Protein AF-A0A2T6DEV5-F1 (afdb_monomer)

Secondary structure (DSSP, 8-state):
----------PPPP-------PPPPPP-PPTT-TT--S-----HHHHHHHHHHHHHHHHHHHHHHHHHHHHHHHHHHHHHHHHHHHHHHHTTT-GGGGGGHHHHHHHHHHHHHHHHHHHHHHHHHHHHHHHHHHHHTTS----HHHHHHHHT--TTS-EETTEETT-TTSHHHHHHHHHHHHHHHHHHHHHHHHHHHS-HHHHHHHHHHHHHHHHHHHHHHHHHHHT-HHHHHHHHHHHHTTS--TTS-------PPPP-

Nearest PDB structures (foldseek):
  1i4l-assembly2_A-2  TM=2.845E-01  e=2.157E+00  Homo sapiens
  1i4t-assembly2_A-2  TM=2.885E-01  e=2.365E+00  Homo sapiens
  7sqc-assembly1_1H  TM=2.958E-01  e=3.582E+00  Chlamydomonas reinhardtii
  1i49-assembly1_B  TM=2.458E-01  e=2.594E+00  Homo sapiens
  3ja6-assembly1_H  TM=2.198E-01  e=2.716E+00  Escherichia coli

pLDDT: mean 80.41, std 20.35, range [33.09, 98.44]

Structure (mmCIF, N/CA/C/O backbone):
data_AF-A0A2T6DEV5-F1
#
_entry.id   AF-A0A2T6DEV5-F1
#
loop_
_atom_site.group_PDB
_atom_site.id
_atom_site.type_symbol
_atom_site.label_atom_id
_atom_site.label_alt_id
_atom_site.label_comp_id
_atom_site.label_asym_id
_atom_site.label_entity_id
_atom_site.label_seq_id
_atom_site.pdbx_PDB_ins_code
_atom_site.Cartn_x
_atom_site.Cartn_y
_atom_site.Cartn_z
_atom_site.occupancy
_atom_site.B_iso_or_equiv
_atom_site.auth_seq_id
_atom_site.auth_comp_id
_atom_site.auth_asym_id
_atom_site.auth_atom_id
_atom_site.pdbx_PDB_model_num
ATOM 1 N N . MET A 1 1 ? -23.219 -38.893 -2.198 1.00 40.03 1 MET A N 1
ATOM 2 C CA . MET A 1 1 ? -22.351 -39.657 -1.280 1.00 40.03 1 MET A CA 1
ATOM 3 C C . MET A 1 1 ? -22.139 -38.777 -0.076 1.00 40.03 1 MET A C 1
ATOM 5 O O . MET A 1 1 ? -21.295 -37.891 -0.088 1.00 40.03 1 MET A O 1
ATOM 9 N N . ASP A 1 2 ? -23.041 -38.966 0.873 1.00 38.81 2 ASP A N 1
ATOM 10 C CA . ASP A 1 2 ? -23.175 -38.209 2.104 1.00 38.81 2 ASP A CA 1
ATOM 11 C C . ASP A 1 2 ? -22.164 -38.700 3.135 1.00 38.81 2 ASP A C 1
ATOM 13 O O . ASP A 1 2 ? -22.018 -39.907 3.331 1.00 38.81 2 ASP A O 1
ATOM 17 N N . ASN A 1 3 ? -21.492 -37.770 3.814 1.00 36.47 3 ASN A N 1
ATOM 18 C CA . ASN A 1 3 ? -20.912 -38.043 5.123 1.00 36.47 3 ASN A CA 1
ATOM 19 C C . ASN A 1 3 ? -20.793 -36.738 5.937 1.00 36.47 3 ASN A C 1
ATOM 21 O O . ASN A 1 3 ? -19.855 -35.967 5.719 1.00 36.47 3 ASN A O 1
ATOM 25 N N . PRO A 1 4 ? -21.744 -36.437 6.839 1.00 44.50 4 PRO A N 1
ATOM 26 C CA . PRO A 1 4 ? -21.620 -35.335 7.777 1.00 44.50 4 PRO A CA 1
ATOM 27 C C . PRO A 1 4 ? -20.924 -35.829 9.051 1.00 44.50 4 PRO A C 1
ATOM 29 O O . PRO A 1 4 ? -21.512 -36.536 9.868 1.00 44.50 4 PRO A O 1
ATOM 32 N N . THR A 1 5 ? -19.666 -35.438 9.250 1.00 42.22 5 THR A N 1
ATOM 33 C CA . THR A 1 5 ? -18.971 -35.692 10.517 1.00 42.22 5 THR A CA 1
ATOM 34 C C . THR A 1 5 ? -19.399 -34.653 11.550 1.00 42.22 5 THR A C 1
ATOM 36 O O . THR A 1 5 ? -18.947 -33.510 11.548 1.00 42.22 5 THR A O 1
ATOM 39 N N . ILE A 1 6 ? -20.289 -35.087 12.438 1.00 39.06 6 ILE A N 1
ATOM 40 C CA . ILE A 1 6 ? -20.626 -34.463 13.717 1.00 39.06 6 ILE A CA 1
ATOM 41 C C . ILE A 1 6 ? -19.466 -34.725 14.691 1.00 39.06 6 ILE A C 1
ATOM 43 O O . ILE A 1 6 ? -19.124 -35.882 14.927 1.00 39.06 6 ILE A O 1
ATOM 47 N N . ILE A 1 7 ? -18.892 -33.678 15.296 1.00 39.44 7 ILE A N 1
ATOM 48 C CA . ILE A 1 7 ? -18.096 -33.803 16.529 1.00 39.44 7 ILE A CA 1
ATOM 49 C C . ILE A 1 7 ? -18.648 -32.848 17.586 1.00 39.44 7 ILE A C 1
ATOM 51 O O . ILE A 1 7 ? -19.004 -31.702 17.320 1.00 39.44 7 ILE A O 1
ATOM 55 N N . ALA A 1 8 ? -18.755 -33.417 18.778 1.00 34.16 8 ALA A N 1
ATOM 56 C CA . ALA A 1 8 ? -19.491 -32.986 19.941 1.00 34.16 8 ALA A CA 1
ATOM 57 C C . ALA A 1 8 ? -18.849 -31.829 20.728 1.00 34.16 8 ALA A C 1
ATOM 59 O O . ALA A 1 8 ? -17.634 -31.731 20.857 1.00 34.16 8 ALA A O 1
ATOM 60 N N . SER A 1 9 ? -19.742 -31.039 21.334 1.00 33.94 9 SER A N 1
ATOM 61 C CA . SER A 1 9 ? -19.779 -30.686 22.761 1.00 33.94 9 SER A CA 1
ATOM 62 C C . SER A 1 9 ? -18.463 -30.288 23.442 1.00 33.94 9 SER A C 1
ATOM 64 O O . SER A 1 9 ? -17.774 -31.126 24.021 1.00 33.94 9 SER A O 1
ATOM 66 N N . ALA A 1 10 ? -18.221 -28.978 23.530 1.00 33.72 10 ALA A N 1
ATOM 67 C CA . ALA A 1 10 ? -17.416 -28.394 24.599 1.00 33.72 10 ALA A CA 1
ATOM 68 C C . ALA A 1 10 ? -18.355 -27.811 25.667 1.00 33.72 10 ALA A C 1
ATOM 70 O O . ALA A 1 10 ? -19.142 -26.900 25.415 1.00 33.72 10 ALA A O 1
ATOM 71 N N . SER A 1 11 ? -18.274 -28.401 26.853 1.00 33.72 11 SER A N 1
ATOM 72 C CA . SER A 1 11 ? -18.924 -28.009 28.098 1.00 33.72 11 SER A CA 1
ATOM 73 C C . SER A 1 11 ? -18.628 -26.556 28.477 1.00 33.72 11 SER A C 1
ATOM 75 O O . SER A 1 11 ? -17.468 -26.151 28.556 1.00 33.72 11 SER A O 1
ATOM 77 N N . ALA A 1 12 ? -19.688 -25.800 28.762 1.00 33.44 12 ALA A N 1
ATOM 78 C CA . ALA A 1 12 ? -19.626 -24.473 29.359 1.00 33.44 12 ALA A CA 1
ATOM 79 C C . ALA A 1 12 ? -19.044 -24.539 30.788 1.00 33.44 12 ALA A C 1
ATOM 81 O O . ALA A 1 12 ? -19.464 -25.402 31.565 1.00 33.44 12 ALA A O 1
ATOM 82 N N . PRO A 1 13 ? -18.121 -23.642 31.178 1.00 35.34 13 PRO A N 1
ATOM 83 C CA . PRO A 1 13 ? -17.760 -23.480 32.575 1.00 35.34 13 PRO A CA 1
ATOM 84 C C . PRO A 1 13 ? -18.849 -22.697 33.316 1.00 35.34 13 PRO A C 1
ATOM 86 O O . PRO A 1 13 ? -19.412 -21.727 32.810 1.00 35.34 13 PRO A O 1
ATOM 89 N N . ALA A 1 14 ? -19.146 -23.175 34.522 1.00 33.09 14 ALA A N 1
ATOM 90 C CA . ALA A 1 14 ? -20.176 -22.679 35.417 1.00 33.09 14 ALA A CA 1
ATOM 91 C C . ALA A 1 14 ? -20.042 -21.175 35.707 1.00 33.09 14 ALA A C 1
ATOM 93 O O . ALA A 1 14 ? -18.977 -20.677 36.074 1.00 33.09 14 ALA A O 1
ATOM 94 N N . ALA A 1 15 ? -21.168 -20.475 35.582 1.00 34.19 15 ALA A N 1
ATOM 95 C CA . ALA A 1 15 ? -21.350 -19.105 36.020 1.00 34.19 15 ALA A CA 1
ATOM 96 C C . ALA A 1 15 ? -21.266 -19.031 37.554 1.00 34.19 15 ALA A C 1
ATOM 98 O O . ALA A 1 15 ? -22.166 -19.490 38.257 1.00 34.19 15 ALA A O 1
ATOM 99 N N . ASN A 1 16 ? -20.198 -18.424 38.074 1.00 39.03 16 ASN A N 1
ATOM 100 C CA . ASN A 1 16 ? -20.156 -17.970 39.459 1.00 39.03 16 ASN A CA 1
ATOM 101 C C . ASN A 1 16 ? -20.890 -16.631 39.556 1.00 39.03 16 ASN A C 1
ATOM 103 O O . ASN A 1 16 ? -20.358 -15.578 39.209 1.00 39.03 16 ASN A O 1
ATOM 107 N N . ALA A 1 17 ? -22.128 -16.690 40.039 1.00 39.94 17 ALA A N 1
ATOM 108 C CA . ALA A 1 17 ? -22.876 -15.530 40.484 1.00 39.94 17 ALA A CA 1
ATOM 109 C C . ALA A 1 17 ? -22.282 -15.018 41.807 1.00 39.94 17 ALA A C 1
ATOM 111 O O . ALA A 1 17 ? -22.511 -15.606 42.862 1.00 39.94 17 ALA A O 1
ATOM 112 N N . HIS A 1 18 ? -21.549 -13.904 41.759 1.00 38.00 18 HIS A N 1
ATOM 113 C CA . HIS A 1 18 ? -21.292 -13.076 42.936 1.00 38.00 18 HIS A CA 1
ATOM 114 C C . HIS A 1 18 ? -22.076 -11.768 42.809 1.00 38.00 18 HIS A C 1
ATOM 116 O O . HIS A 1 18 ? -21.737 -10.872 42.040 1.00 38.00 18 HIS A O 1
ATOM 122 N N . ILE A 1 19 ? -23.161 -11.695 43.576 1.00 41.31 19 ILE A N 1
ATOM 123 C CA . ILE A 1 19 ? -23.927 -10.484 43.857 1.00 41.31 19 ILE A CA 1
ATOM 124 C C . ILE A 1 19 ? -23.164 -9.658 44.902 1.00 41.31 19 ILE A C 1
ATOM 126 O O . ILE A 1 19 ? -22.725 -10.204 45.912 1.00 41.31 19 ILE A O 1
ATOM 130 N N . GLY A 1 20 ? -23.130 -8.337 44.708 1.00 40.22 20 GLY A N 1
ATOM 131 C CA . GLY A 1 20 ? -23.342 -7.409 45.822 1.00 40.22 20 GLY A CA 1
ATOM 132 C C . GLY A 1 20 ? -22.135 -6.621 46.319 1.00 40.22 20 GLY A C 1
ATOM 133 O O . GLY A 1 20 ? -21.655 -6.847 47.422 1.00 40.22 20 GLY A O 1
ATOM 134 N N . GLY A 1 21 ? -21.737 -5.603 45.562 1.00 36.81 21 GLY A N 1
ATOM 135 C CA . GLY A 1 21 ? -20.955 -4.486 46.084 1.00 36.81 21 GLY A CA 1
ATOM 136 C C . GLY A 1 21 ? -20.817 -3.402 45.027 1.00 36.81 21 GLY A C 1
ATOM 137 O O . GLY A 1 21 ? -20.005 -3.538 44.118 1.00 36.81 21 GLY A O 1
ATOM 138 N N . ALA A 1 22 ? -21.631 -2.346 45.104 1.00 40.94 22 ALA A N 1
ATOM 139 C CA . ALA A 1 22 ? -21.435 -1.176 44.254 1.00 40.94 22 ALA A CA 1
ATOM 140 C C . ALA A 1 22 ? -20.045 -0.583 44.558 1.00 40.94 22 ALA A C 1
ATOM 142 O O . ALA A 1 22 ? -19.757 -0.321 45.730 1.00 40.94 22 ALA A O 1
ATOM 143 N N . PRO A 1 23 ? -19.168 -0.395 43.556 1.00 50.16 23 PRO A N 1
ATOM 144 C CA . PRO A 1 23 ? -17.858 0.189 43.794 1.00 50.16 23 PRO A CA 1
ATOM 145 C C . PRO A 1 23 ? -18.020 1.622 44.329 1.00 50.16 23 PRO A C 1
ATOM 147 O O . PRO A 1 23 ? -18.914 2.345 43.873 1.00 50.16 23 PRO A O 1
ATOM 150 N N . PRO A 1 24 ? -17.187 2.049 45.294 1.00 46.50 24 PRO A N 1
ATOM 151 C CA . PRO A 1 24 ? -17.266 3.395 45.846 1.00 46.50 24 PRO A CA 1
ATOM 152 C C . PRO A 1 24 ? -17.021 4.451 44.751 1.00 46.50 24 PRO A C 1
ATOM 154 O O . PRO A 1 24 ? -16.219 4.222 43.838 1.00 46.50 24 PRO A O 1
ATOM 157 N N . PRO A 1 25 ? -17.697 5.614 44.821 1.00 44.72 25 PRO A N 1
ATOM 158 C CA . PRO A 1 25 ? -17.530 6.682 43.844 1.00 44.72 25 PRO A CA 1
ATOM 159 C C . PRO A 1 25 ? -16.077 7.167 43.835 1.00 44.72 25 PRO A C 1
ATOM 161 O O . PRO A 1 25 ? -15.486 7.436 44.878 1.00 44.72 25 PRO A O 1
ATOM 164 N N . SER A 1 26 ? -15.498 7.264 42.641 1.00 47.75 26 SER A N 1
ATOM 165 C CA . SER A 1 26 ? -14.136 7.763 42.439 1.00 47.75 26 SER A CA 1
ATOM 166 C C . SER A 1 26 ? -14.166 9.269 42.193 1.00 47.75 26 SER A C 1
ATOM 168 O O . SER A 1 26 ? -14.889 9.738 41.315 1.00 47.75 26 SER A O 1
ATOM 170 N N . THR A 1 27 ? -13.373 10.026 42.949 1.00 44.22 27 THR A N 1
ATOM 171 C CA . THR A 1 27 ? -13.271 11.485 42.812 1.00 44.22 27 THR A CA 1
ATOM 172 C C . THR A 1 27 ? -12.200 11.827 41.776 1.00 44.22 27 THR A C 1
ATOM 174 O O . THR A 1 27 ? -11.025 11.542 41.990 1.00 44.22 27 THR A O 1
ATOM 177 N N . VAL A 1 28 ? -12.584 12.453 40.661 1.00 48.94 28 VAL A N 1
ATOM 178 C CA . VAL A 1 28 ? -11.648 12.950 39.635 1.00 48.94 28 VAL A CA 1
ATOM 179 C C . VAL A 1 28 ? -11.689 14.475 39.633 1.00 48.94 28 VAL A C 1
ATOM 181 O O . VAL A 1 28 ? -12.750 15.070 39.451 1.00 48.94 28 VAL A O 1
ATOM 184 N N . ALA A 1 29 ? -10.538 15.117 39.840 1.00 46.75 29 ALA A N 1
ATOM 185 C CA . ALA A 1 29 ? -10.411 16.568 39.742 1.00 46.75 29 ALA A CA 1
ATOM 186 C C . ALA A 1 29 ? -10.334 16.985 38.263 1.00 46.75 29 ALA A C 1
ATOM 188 O O . ALA A 1 29 ? -9.406 16.596 37.555 1.00 46.75 29 ALA A O 1
ATOM 189 N N . LEU A 1 30 ? -11.309 17.766 37.792 1.00 47.06 30 LEU A N 1
ATOM 190 C CA . LEU A 1 30 ? -11.334 18.320 36.436 1.00 47.06 30 LEU A CA 1
ATOM 191 C C . LEU A 1 30 ? -10.802 19.768 36.447 1.00 47.06 30 LEU A C 1
ATOM 193 O O . LEU A 1 30 ? -11.363 20.600 37.165 1.00 47.06 30 LEU A O 1
ATOM 197 N N . PRO A 1 31 ? -9.752 20.106 35.671 1.00 45.03 31 PRO A N 1
ATOM 198 C CA . PRO A 1 31 ? -9.260 21.480 35.563 1.00 45.03 31 PRO A CA 1
ATOM 199 C C . PRO A 1 31 ? -10.277 22.356 34.811 1.00 45.03 31 PRO A C 1
ATOM 201 O O . PRO A 1 31 ? -10.738 21.967 33.740 1.00 45.03 31 PRO A O 1
ATOM 204 N N . GLY A 1 32 ? -10.614 23.535 35.350 1.00 51.38 32 GLY A N 1
ATOM 205 C CA . GLY A 1 32 ? -11.509 24.516 34.705 1.00 51.38 32 GLY A CA 1
ATOM 206 C C . GLY A 1 32 ? -12.862 24.756 35.391 1.00 51.38 32 GLY A C 1
ATOM 207 O O . GLY A 1 32 ? -13.645 25.571 34.914 1.00 51.38 32 GLY A O 1
ATOM 208 N N . LEU A 1 33 ? -13.141 24.095 36.520 1.00 53.66 33 LEU A N 1
ATOM 209 C CA . LEU A 1 33 ? -14.320 24.351 37.362 1.00 53.66 33 LEU A CA 1
ATOM 210 C C . LEU A 1 33 ? -13.939 25.117 38.639 1.00 53.66 33 LEU A C 1
ATOM 212 O O . LEU A 1 33 ? -14.203 24.668 39.757 1.00 53.66 33 LEU A O 1
ATOM 216 N N . GLU A 1 34 ? -13.306 26.281 38.482 1.00 51.38 34 GLU A N 1
ATOM 217 C CA . GLU A 1 34 ? -12.980 27.205 39.579 1.00 51.38 34 GLU A CA 1
ATOM 218 C C . GLU A 1 34 ? -14.267 27.842 40.140 1.00 51.38 34 GLU A C 1
ATOM 220 O O . GLU A 1 34 ? -14.611 28.983 39.863 1.00 51.38 34 GLU A O 1
ATOM 225 N N . GLY A 1 35 ? -15.042 27.065 40.895 1.00 57.47 35 GLY A N 1
ATOM 226 C CA . GLY A 1 35 ? -16.307 27.516 41.484 1.00 57.47 35 GLY A CA 1
ATOM 227 C C . GLY A 1 35 ? -17.185 26.388 42.019 1.00 57.47 35 GLY A C 1
ATOM 228 O O . GLY A 1 35 ? -17.967 26.604 42.941 1.00 57.47 35 GLY A O 1
ATOM 229 N N . VAL A 1 36 ? -17.008 25.159 41.525 1.00 54.72 36 VAL A N 1
ATOM 230 C CA . VAL A 1 36 ? -17.740 23.980 42.011 1.00 54.72 36 VAL A CA 1
ATOM 231 C C . VAL A 1 36 ? -16.926 23.323 43.128 1.00 54.72 36 VAL A C 1
ATOM 233 O O . VAL A 1 36 ? -16.216 22.342 42.924 1.00 54.72 36 VAL A O 1
ATOM 236 N N . ARG A 1 37 ? -16.965 23.909 44.330 1.00 47.00 37 ARG A N 1
ATOM 237 C CA . ARG A 1 37 ? -16.321 23.333 45.524 1.00 47.00 37 ARG A CA 1
ATOM 238 C C . ARG A 1 37 ? -17.227 22.271 46.152 1.00 47.00 37 ARG A C 1
ATOM 240 O O . ARG A 1 37 ? -17.956 22.546 47.098 1.00 47.00 37 ARG A O 1
ATOM 247 N N . GLY A 1 38 ? -17.163 21.057 45.616 1.00 56.66 38 GLY A N 1
ATOM 248 C CA . GLY A 1 38 ? -17.742 19.849 46.204 1.00 56.66 38 GLY A CA 1
ATOM 249 C C . GLY A 1 38 ? -17.267 18.602 45.448 1.00 56.66 38 GLY A C 1
ATOM 250 O O . GLY A 1 38 ? -16.988 18.705 44.252 1.00 56.66 38 GLY A O 1
ATOM 251 N N . PRO A 1 39 ? -17.126 17.434 46.102 1.00 57.16 39 PRO A N 1
ATOM 252 C CA . PRO A 1 39 ? -16.784 16.196 45.409 1.00 57.16 39 PRO A CA 1
ATOM 253 C C . PRO A 1 39 ? -17.876 15.870 44.382 1.00 57.16 39 PRO A C 1
ATOM 255 O O . PRO A 1 39 ? -19.030 15.649 44.743 1.00 57.16 39 PRO A O 1
ATOM 258 N N . VAL A 1 40 ? -17.522 15.857 43.096 1.00 62.72 40 VAL A N 1
ATOM 259 C CA . VAL A 1 40 ? -18.428 15.410 42.033 1.00 62.72 40 VAL A CA 1
ATOM 260 C C . VAL A 1 40 ? -18.548 13.894 42.144 1.00 62.72 40 VAL A C 1
ATOM 262 O O . VAL A 1 40 ? -17.627 13.158 41.788 1.00 62.72 40 VAL A O 1
ATOM 265 N N . THR A 1 41 ? -19.672 13.414 42.667 1.00 68.88 41 THR A N 1
ATOM 266 C CA . THR A 1 41 ? -19.985 11.987 42.702 1.00 68.88 41 THR A CA 1
ATOM 267 C C . THR A 1 41 ? -20.454 11.550 41.318 1.00 68.88 41 THR A C 1
ATOM 269 O O . THR A 1 41 ? -21.593 11.768 40.912 1.00 68.88 41 THR A O 1
ATOM 272 N N . VAL A 1 42 ? -19.556 10.940 40.547 1.00 76.81 42 VAL A N 1
ATOM 273 C CA . VAL A 1 42 ? -19.924 10.315 39.272 1.00 76.81 42 VAL A CA 1
ATOM 274 C C . VAL A 1 42 ? -20.593 8.978 39.582 1.00 76.81 42 VAL A C 1
ATOM 276 O O . VAL A 1 42 ? -19.983 8.108 40.206 1.00 76.81 42 VAL A O 1
ATOM 279 N N . SER A 1 43 ? -21.853 8.805 39.173 1.00 88.12 43 SER A N 1
ATOM 280 C CA . SER A 1 43 ? -22.536 7.516 39.319 1.00 88.12 43 SER A CA 1
ATOM 281 C C . SER A 1 43 ? -21.849 6.444 38.464 1.00 88.12 43 SER A C 1
ATOM 283 O O . SER A 1 43 ? -21.285 6.738 37.407 1.00 88.12 43 SER A O 1
ATOM 285 N N . ALA A 1 44 ? -21.913 5.181 38.892 1.00 85.06 44 ALA A N 1
ATOM 286 C CA . ALA A 1 44 ? -21.349 4.063 38.129 1.00 85.06 44 ALA A CA 1
ATOM 287 C C . ALA A 1 44 ? -21.929 3.984 36.703 1.00 85.06 44 ALA A C 1
ATOM 289 O O . ALA A 1 44 ? -21.206 3.708 35.749 1.00 85.06 44 ALA A O 1
ATOM 290 N N . GLU A 1 45 ? -23.215 4.308 36.551 1.00 88.75 45 GLU A N 1
ATOM 291 C CA . GLU A 1 45 ? -23.885 4.386 35.254 1.00 88.75 45 GLU A CA 1
ATOM 292 C C . GLU A 1 45 ? -23.308 5.499 34.368 1.00 88.75 45 GLU A C 1
ATOM 294 O O . GLU A 1 45 ? -23.046 5.275 33.187 1.00 88.75 45 GLU A O 1
ATOM 299 N N . MET A 1 46 ? -23.053 6.686 34.928 1.00 89.19 46 MET A N 1
ATOM 300 C CA . MET A 1 46 ? -22.438 7.788 34.184 1.00 89.19 46 MET A CA 1
ATOM 301 C C . MET A 1 46 ? -21.025 7.420 33.721 1.00 89.19 46 MET A C 1
ATOM 303 O O . MET A 1 46 ? -20.669 7.660 32.569 1.00 89.19 46 MET A O 1
ATOM 307 N N . LEU A 1 47 ? -20.228 6.789 34.587 1.00 87.56 47 LEU A N 1
ATOM 308 C CA . LEU A 1 47 ? -18.889 6.324 34.226 1.00 87.56 47 LEU A CA 1
ATOM 309 C C . LEU A 1 47 ? -18.937 5.283 33.095 1.00 87.56 47 LEU A C 1
ATOM 311 O O . LEU A 1 47 ? -18.119 5.338 32.176 1.00 87.56 47 LEU A O 1
ATOM 315 N N . LEU A 1 48 ? -19.890 4.349 33.153 1.00 89.25 48 LEU A N 1
ATOM 316 C CA . LEU A 1 48 ? -20.094 3.341 32.113 1.00 89.25 48 LEU A CA 1
ATOM 317 C C . LEU A 1 48 ? -20.435 3.993 30.766 1.00 89.25 48 LEU A C 1
ATOM 319 O O . LEU A 1 48 ? -19.795 3.677 29.763 1.00 89.25 48 LEU A O 1
ATOM 323 N N . ARG A 1 49 ? -21.380 4.944 30.761 1.00 92.00 49 ARG A N 1
ATOM 324 C CA . ARG A 1 49 ? -21.762 5.711 29.563 1.00 92.00 49 ARG A CA 1
ATOM 325 C C . ARG A 1 49 ? -20.573 6.473 28.978 1.00 92.00 49 ARG A C 1
ATOM 327 O O . ARG A 1 49 ? -20.295 6.339 27.794 1.00 92.00 49 ARG A O 1
ATOM 334 N N . LEU A 1 50 ? -19.807 7.180 29.810 1.00 91.94 50 LEU A N 1
ATOM 335 C CA . LEU A 1 50 ? -18.615 7.910 29.362 1.00 91.94 50 LEU A CA 1
ATOM 336 C C . LEU A 1 50 ? -17.562 6.982 28.742 1.00 91.94 50 LEU A C 1
ATOM 338 O O . LEU A 1 50 ? -16.972 7.316 27.715 1.00 91.94 50 LEU A O 1
ATOM 342 N N . ARG A 1 51 ? -17.324 5.809 29.341 1.00 90.44 51 ARG A N 1
ATOM 343 C CA . ARG A 1 51 ? -16.396 4.809 28.787 1.00 90.44 51 ARG A CA 1
ATOM 344 C C . ARG A 1 51 ? -16.867 4.296 27.432 1.00 90.44 51 ARG A C 1
ATOM 346 O O . ARG A 1 51 ? -16.057 4.216 26.510 1.00 90.44 51 ARG A O 1
ATOM 353 N N . TYR A 1 52 ? -18.152 3.973 27.318 1.00 93.25 52 TYR A N 1
ATOM 354 C CA . TYR A 1 52 ? -18.754 3.551 26.059 1.00 93.25 52 TYR A CA 1
ATOM 355 C C . TYR A 1 52 ? -18.605 4.634 24.981 1.00 93.25 52 TYR A C 1
ATOM 357 O O . TYR A 1 52 ? -18.074 4.350 23.910 1.00 93.25 52 TYR A O 1
ATOM 365 N N . ASP A 1 53 ? -18.968 5.881 25.290 1.00 94.38 53 ASP A N 1
ATOM 366 C CA . ASP A 1 53 ? -18.902 7.002 24.347 1.00 94.38 53 ASP A CA 1
ATOM 367 C C . ASP A 1 53 ? -17.473 7.264 23.853 1.00 94.38 53 ASP A C 1
ATOM 369 O O . ASP A 1 53 ? -17.250 7.509 22.665 1.00 94.38 53 ASP A O 1
ATOM 373 N N . VAL A 1 54 ? -16.481 7.193 24.748 1.00 93.50 54 VAL A N 1
ATOM 374 C CA . VAL A 1 54 ? -15.067 7.353 24.376 1.00 93.50 54 VAL A CA 1
ATOM 375 C C . VAL A 1 54 ? -14.615 6.226 23.449 1.00 93.50 54 VAL A C 1
ATOM 377 O O . VAL A 1 54 ? -13.996 6.507 22.420 1.00 93.50 54 VAL A O 1
ATOM 380 N N . LEU A 1 55 ? -14.934 4.970 23.775 1.00 92.94 55 LEU A N 1
ATOM 381 C CA . LEU A 1 55 ? -14.567 3.823 22.940 1.00 92.94 55 LEU A CA 1
ATOM 382 C C . LEU A 1 55 ? -15.248 3.874 21.571 1.00 92.94 55 LEU A C 1
ATOM 384 O O . LEU A 1 55 ? -14.596 3.611 20.563 1.00 92.94 55 LEU A O 1
ATOM 388 N N . MET A 1 56 ? -16.523 4.261 21.518 1.00 95.56 56 MET A N 1
ATOM 389 C CA . MET A 1 56 ? -17.262 4.416 20.265 1.00 95.56 56 MET A CA 1
ATOM 390 C C . MET A 1 56 ? -16.647 5.492 19.373 1.00 95.56 56 MET A C 1
ATOM 392 O O . MET A 1 56 ? -16.375 5.226 18.206 1.00 95.56 56 MET A O 1
ATOM 396 N N . ARG A 1 57 ? -16.321 6.669 19.920 1.00 95.75 57 ARG A N 1
ATOM 397 C CA . ARG A 1 57 ? -15.643 7.728 19.148 1.00 95.75 57 ARG A CA 1
ATOM 398 C C . ARG A 1 57 ? -14.268 7.293 18.647 1.00 95.75 57 ARG A C 1
ATOM 400 O O . ARG A 1 57 ? -13.876 7.635 17.533 1.00 95.75 57 ARG A O 1
ATOM 407 N N . GLN A 1 58 ? -13.520 6.544 19.458 1.00 93.94 58 GLN A N 1
ATOM 408 C CA . GLN A 1 58 ? -12.236 5.981 19.034 1.00 93.94 58 GLN A CA 1
ATOM 409 C C . GLN A 1 58 ? -12.417 4.954 17.913 1.00 93.94 58 GLN A C 1
ATOM 411 O O . GLN A 1 58 ? -11.665 4.986 16.938 1.00 93.94 58 GLN A O 1
ATOM 416 N N . LEU A 1 59 ? -13.423 4.082 18.018 1.00 95.00 59 LEU A N 1
ATOM 417 C CA . LEU A 1 59 ? -13.764 3.110 16.985 1.00 95.00 59 LEU A CA 1
ATOM 418 C C . LEU A 1 59 ? -14.146 3.804 15.672 1.00 95.00 59 LEU A C 1
ATOM 420 O O . LEU A 1 59 ? -13.569 3.486 14.635 1.00 95.00 59 LEU A O 1
ATOM 424 N N . GLU A 1 60 ? -15.047 4.785 15.715 1.00 96.06 60 GLU A N 1
ATOM 425 C CA . GLU A 1 60 ? -15.433 5.601 14.555 1.00 96.06 60 GLU A CA 1
ATOM 426 C C . GLU A 1 60 ? -14.216 6.278 13.917 1.00 96.06 60 GLU A C 1
ATOM 428 O O . GLU A 1 60 ? -14.028 6.219 12.700 1.00 96.06 60 GLU A O 1
ATOM 433 N N . GLY A 1 61 ? -13.334 6.852 14.740 1.00 96.12 61 GLY A N 1
ATOM 434 C CA . GLY A 1 61 ? -12.083 7.446 14.280 1.00 96.12 61 GLY A CA 1
ATOM 435 C C . GLY A 1 61 ? -11.190 6.441 13.547 1.00 96.12 61 GLY A C 1
ATOM 436 O O . GLY A 1 61 ? -10.678 6.745 12.469 1.00 96.12 61 GLY A O 1
ATOM 437 N N . MET A 1 62 ? -11.026 5.230 14.086 1.00 94.88 62 MET A N 1
ATOM 438 C CA . MET A 1 62 ? -10.228 4.180 13.440 1.00 94.88 62 MET A CA 1
ATOM 439 C C . MET A 1 62 ? -10.875 3.672 12.150 1.00 94.88 62 MET A C 1
ATOM 441 O O . MET A 1 62 ? -10.178 3.503 11.148 1.00 94.88 62 MET A O 1
ATOM 445 N N . ARG A 1 63 ? -12.202 3.520 12.118 1.00 94.62 63 ARG A N 1
ATOM 446 C CA . ARG A 1 63 ? -12.947 3.155 10.903 1.00 94.62 63 ARG A CA 1
ATOM 447 C C . ARG A 1 63 ? -12.802 4.216 9.808 1.00 94.62 63 ARG A C 1
ATOM 449 O O . ARG A 1 63 ? -12.525 3.869 8.662 1.00 94.62 63 ARG A O 1
ATOM 456 N N . ALA A 1 64 ? -12.848 5.500 10.160 1.00 95.25 64 ALA A N 1
ATOM 457 C CA . ALA A 1 64 ? -12.604 6.591 9.216 1.00 95.25 64 ALA A CA 1
ATOM 458 C C . ALA A 1 64 ? -11.158 6.601 8.677 1.00 95.25 64 ALA A C 1
ATOM 460 O O . ALA A 1 64 ? -10.927 6.892 7.501 1.00 95.25 64 ALA A O 1
ATOM 461 N N . VAL A 1 65 ? -10.161 6.269 9.510 1.00 94.50 65 VAL A N 1
ATOM 462 C CA . VAL A 1 65 ? -8.764 6.114 9.059 1.00 94.50 65 VAL A CA 1
ATOM 463 C C . VAL A 1 65 ? -8.629 4.939 8.088 1.00 94.50 65 VAL A C 1
ATOM 465 O O . VAL A 1 65 ? -7.928 5.070 7.078 1.00 94.50 65 VAL A O 1
ATOM 468 N N . GLN A 1 66 ? -9.311 3.823 8.353 1.00 93.81 66 GLN A N 1
ATOM 469 C CA . GLN A 1 66 ? -9.331 2.658 7.469 1.00 93.81 66 GLN A CA 1
ATOM 470 C C . GLN A 1 66 ? -9.935 3.006 6.104 1.00 93.81 66 GLN A C 1
ATOM 472 O O . GLN A 1 66 ? -9.300 2.752 5.080 1.00 93.81 66 GLN A O 1
ATOM 477 N N . GLU A 1 67 ? -11.111 3.636 6.083 1.00 93.38 67 GLU A N 1
ATOM 478 C CA . GLU A 1 67 ? -11.788 4.057 4.851 1.0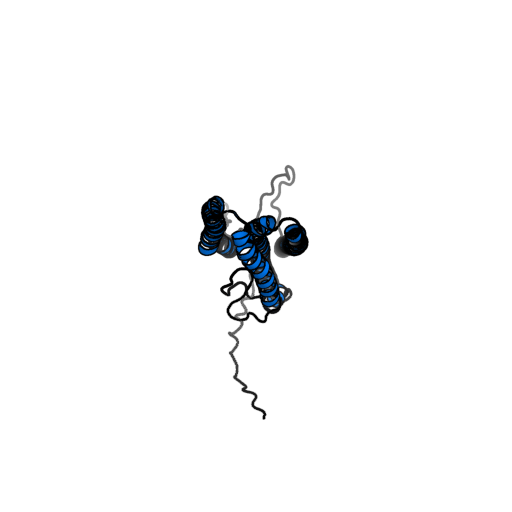0 93.38 67 GLU A CA 1
ATOM 479 C C . GLU A 1 67 ? -10.925 5.034 4.046 1.00 93.38 67 GLU A C 1
ATOM 481 O O . GLU A 1 67 ? -10.703 4.844 2.850 1.00 93.38 67 GLU A O 1
ATOM 486 N N . ARG A 1 68 ? -10.342 6.040 4.708 1.00 95.81 68 ARG A N 1
ATOM 487 C CA . ARG A 1 68 ? -9.448 7.005 4.056 1.00 95.81 68 ARG A CA 1
ATOM 488 C C . ARG A 1 68 ? -8.200 6.340 3.480 1.00 95.81 68 ARG A C 1
ATOM 490 O O . ARG A 1 68 ? -7.740 6.732 2.408 1.00 95.81 68 ARG A O 1
ATOM 497 N N . SER A 1 69 ? -7.636 5.360 4.182 1.00 93.12 69 SER A N 1
ATOM 498 C CA . SER A 1 69 ? -6.467 4.613 3.703 1.00 93.12 69 SER A CA 1
ATOM 499 C C . SER A 1 69 ? -6.826 3.736 2.504 1.00 93.12 69 SER A C 1
ATOM 501 O O . SER A 1 69 ? -6.090 3.739 1.519 1.00 93.12 69 SER A O 1
ATOM 503 N N . ALA A 1 70 ? -7.993 3.085 2.531 1.00 92.06 70 ALA A N 1
ATOM 504 C CA . ALA A 1 70 ? -8.518 2.329 1.399 1.00 92.06 70 ALA A CA 1
ATOM 505 C C . ALA A 1 70 ? -8.763 3.233 0.181 1.00 92.06 70 ALA A C 1
ATOM 507 O O . ALA A 1 70 ? -8.283 2.941 -0.913 1.00 92.06 70 ALA A O 1
ATOM 508 N N . ALA A 1 71 ? -9.424 4.378 0.369 1.00 95.25 71 ALA A N 1
ATOM 509 C CA . ALA A 1 71 ? -9.672 5.343 -0.700 1.00 95.25 71 ALA A CA 1
ATOM 510 C C . ALA A 1 71 ? -8.365 5.842 -1.339 1.00 95.25 71 ALA A C 1
ATOM 512 O O . ALA A 1 71 ? -8.257 5.902 -2.567 1.00 95.25 71 ALA A O 1
ATOM 513 N N . ARG A 1 72 ? -7.341 6.141 -0.524 1.00 96.50 72 ARG A N 1
ATOM 514 C CA . ARG A 1 72 ? -6.002 6.514 -1.013 1.00 96.50 72 ARG A CA 1
ATOM 515 C C . ARG A 1 72 ? -5.340 5.382 -1.787 1.00 96.50 72 ARG A C 1
ATOM 517 O O . ARG A 1 72 ? -4.796 5.647 -2.852 1.00 96.50 72 ARG A O 1
ATOM 524 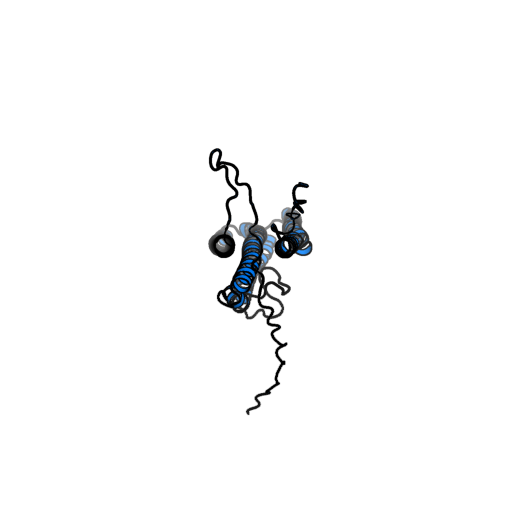N N . PHE A 1 73 ? -5.424 4.146 -1.299 1.00 94.56 73 PHE A N 1
ATOM 525 C CA . PHE A 1 73 ? -4.890 2.976 -1.992 1.00 94.56 73 PHE A CA 1
ATOM 526 C C . PHE A 1 73 ? -5.531 2.790 -3.375 1.00 94.56 73 PHE A C 1
ATOM 528 O O . PHE A 1 73 ? -4.813 2.729 -4.370 1.00 94.56 73 PHE A O 1
ATOM 535 N N . PHE A 1 74 ? -6.864 2.776 -3.472 1.00 93.00 74 PHE A N 1
ATOM 536 C CA . PHE A 1 74 ? -7.553 2.5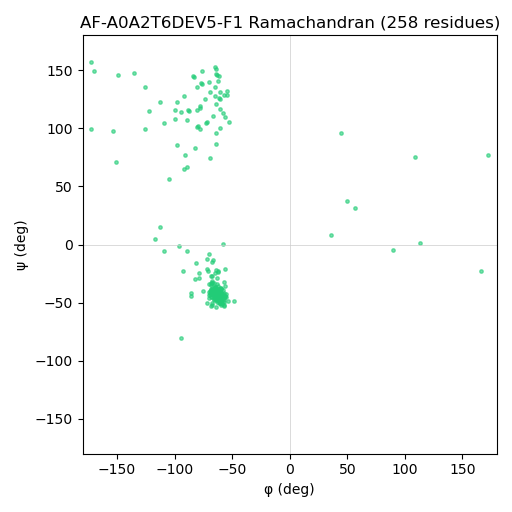99 -4.757 1.00 93.00 74 PHE A CA 1
ATOM 537 C C . PHE A 1 74 ? -7.314 3.767 -5.720 1.00 93.00 74 PHE A C 1
ATOM 539 O O . PHE A 1 74 ? -7.082 3.547 -6.911 1.00 93.00 74 PHE A O 1
ATOM 546 N N . THR A 1 75 ? -7.305 5.001 -5.210 1.00 96.56 75 THR A N 1
ATOM 547 C CA . THR A 1 75 ? -6.971 6.191 -6.009 1.00 96.56 75 THR A CA 1
ATOM 548 C C . THR A 1 75 ? -5.545 6.098 -6.542 1.00 96.56 75 THR A C 1
ATOM 550 O O . THR A 1 75 ? -5.312 6.308 -7.729 1.00 96.56 75 THR A O 1
ATOM 553 N N . TRP A 1 76 ? -4.592 5.722 -5.686 1.00 95.81 76 TRP A N 1
ATOM 554 C CA . TRP A 1 76 ? -3.196 5.544 -6.063 1.00 95.81 76 TRP A CA 1
ATOM 555 C C . TRP A 1 76 ? -3.033 4.475 -7.140 1.00 95.81 76 TRP A C 1
ATOM 557 O O . TRP A 1 76 ? -2.416 4.734 -8.169 1.00 95.81 76 TRP A O 1
ATOM 567 N N . VAL A 1 77 ? -3.635 3.299 -6.958 1.00 94.25 77 VAL A N 1
ATOM 568 C CA . VAL A 1 77 ? -3.610 2.219 -7.955 1.00 94.25 77 VAL A CA 1
ATOM 569 C C . VAL A 1 77 ? -4.198 2.686 -9.294 1.00 94.25 77 VAL A C 1
ATOM 571 O O . VAL A 1 77 ? -3.593 2.457 -10.338 1.00 94.25 77 VAL A O 1
ATOM 574 N N . THR A 1 78 ? -5.313 3.422 -9.272 1.00 95.62 78 THR A N 1
ATOM 575 C CA . THR A 1 78 ? -5.972 3.950 -10.483 1.00 95.62 78 THR A CA 1
ATOM 576 C C . THR A 1 78 ? -5.116 4.989 -11.216 1.00 95.62 78 THR A C 1
ATOM 578 O O . THR A 1 78 ? -4.965 4.935 -12.436 1.00 95.62 78 THR A O 1
ATOM 581 N N . ILE A 1 79 ? -4.516 5.933 -10.490 1.00 97.56 79 ILE A N 1
ATOM 582 C CA . ILE A 1 79 ? -3.632 6.941 -11.091 1.00 97.56 79 ILE A CA 1
ATOM 583 C C . ILE A 1 79 ? -2.388 6.266 -11.669 1.00 97.56 79 ILE A C 1
ATOM 585 O O . ILE A 1 79 ? -1.983 6.541 -12.798 1.00 97.56 79 ILE A O 1
ATOM 589 N N . THR A 1 80 ? -1.785 5.359 -10.907 1.00 97.19 80 THR A N 1
ATOM 590 C CA . THR A 1 80 ? -0.516 4.735 -11.278 1.00 97.19 80 THR A CA 1
ATOM 591 C C . THR A 1 80 ? -0.650 3.781 -12.455 1.00 97.19 80 THR A C 1
ATOM 593 O O . THR A 1 80 ? 0.246 3.766 -13.297 1.00 97.19 80 THR A O 1
ATOM 596 N N . ILE A 1 81 ? -1.773 3.067 -12.605 1.00 97.31 81 ILE A N 1
ATOM 597 C CA . ILE A 1 81 ? -2.018 2.294 -13.829 1.00 97.31 81 ILE A CA 1
ATOM 598 C C . ILE A 1 81 ? -2.147 3.207 -15.055 1.00 97.31 81 ILE A C 1
ATOM 600 O O . ILE A 1 81 ? -1.567 2.904 -16.095 1.00 97.31 81 ILE A O 1
ATOM 604 N N . GLY A 1 82 ? -2.809 4.364 -14.926 1.00 98.12 82 GLY A N 1
ATOM 605 C CA . GLY A 1 82 ? -2.875 5.368 -15.991 1.00 98.12 82 GLY A CA 1
ATOM 606 C C . GLY A 1 82 ? -1.493 5.901 -16.385 1.00 98.12 82 GLY A C 1
ATOM 607 O O . GLY A 1 82 ? -1.183 6.000 -17.574 1.00 98.12 82 GLY A O 1
ATOM 608 N N . VAL A 1 83 ? -0.627 6.171 -15.402 1.00 98.25 83 VAL A N 1
ATOM 609 C CA . VAL A 1 83 ? 0.769 6.585 -15.634 1.00 98.25 83 VAL A CA 1
ATOM 610 C C . VAL A 1 83 ? 1.567 5.484 -16.334 1.00 98.25 83 VAL A C 1
ATOM 612 O O . VAL A 1 83 ? 2.236 5.766 -17.327 1.00 98.25 83 VAL A O 1
ATOM 615 N N . LEU A 1 84 ? 1.480 4.234 -15.867 1.00 98.38 84 LEU A N 1
ATOM 616 C CA . LEU A 1 84 ? 2.190 3.103 -16.475 1.00 98.38 84 LEU A CA 1
ATOM 617 C C . LEU A 1 84 ? 1.758 2.880 -17.927 1.00 98.38 84 LEU A C 1
ATOM 619 O O . LEU A 1 84 ? 2.619 2.743 -18.794 1.00 98.38 84 LEU A O 1
ATOM 623 N N . ILE A 1 85 ? 0.450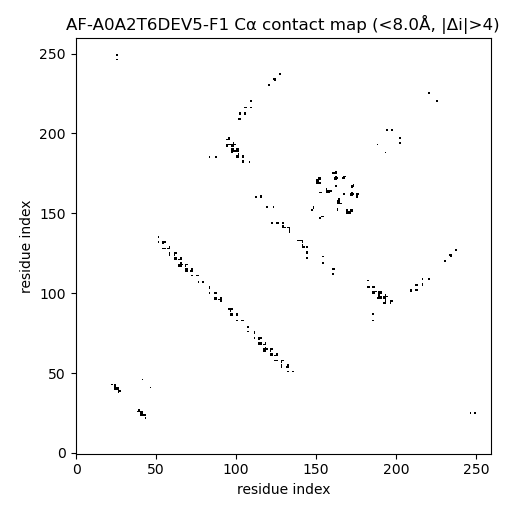 2.910 -18.204 1.00 98.38 85 ILE A N 1
ATOM 624 C CA . ILE A 1 85 ? -0.084 2.807 -19.569 1.00 98.38 85 ILE A CA 1
ATOM 625 C C . ILE A 1 85 ? 0.424 3.968 -20.426 1.00 98.38 85 ILE A C 1
ATOM 627 O O . ILE A 1 85 ? 0.902 3.740 -21.531 1.00 98.38 85 ILE A O 1
ATOM 631 N N . THR A 1 86 ? 0.378 5.201 -19.917 1.00 98.44 86 THR A N 1
ATOM 632 C CA . THR A 1 86 ? 0.839 6.383 -20.663 1.00 98.44 86 THR A CA 1
ATOM 633 C C . THR A 1 86 ? 2.316 6.265 -21.032 1.00 98.44 86 THR A C 1
ATOM 635 O O . THR A 1 86 ? 2.668 6.428 -22.197 1.00 98.44 86 THR A O 1
ATOM 638 N N . VAL A 1 87 ? 3.185 5.926 -20.074 1.00 98.19 87 VAL A N 1
ATOM 639 C CA . VAL A 1 87 ? 4.624 5.739 -20.331 1.00 98.19 87 VAL A CA 1
ATOM 640 C C . VAL A 1 87 ? 4.862 4.583 -21.300 1.00 98.19 87 VAL A C 1
ATOM 642 O O . VAL A 1 87 ? 5.687 4.705 -22.201 1.00 98.19 87 VAL A O 1
ATOM 645 N N . TYR A 1 88 ? 4.117 3.484 -21.162 1.00 97.56 88 TYR A N 1
ATOM 646 C CA . TYR A 1 88 ? 4.216 2.341 -22.067 1.00 97.56 88 TYR A CA 1
ATOM 647 C C . TYR A 1 88 ? 3.810 2.695 -23.505 1.00 97.56 88 TYR A C 1
ATOM 649 O O . TYR A 1 88 ? 4.494 2.299 -24.443 1.00 97.56 88 TYR A O 1
ATOM 657 N N . LEU A 1 89 ? 2.746 3.482 -23.696 1.00 97.75 89 LEU A N 1
ATOM 658 C CA . LEU A 1 89 ? 2.323 3.951 -25.020 1.00 97.75 89 LEU A CA 1
ATOM 659 C C . LEU A 1 89 ? 3.306 4.967 -25.615 1.00 97.75 89 LEU A C 1
ATOM 661 O O . LEU A 1 89 ? 3.610 4.896 -26.802 1.00 97.75 89 LEU A O 1
ATOM 665 N N . LEU A 1 90 ? 3.852 5.880 -24.807 1.00 98.12 90 LEU A N 1
ATOM 666 C CA . LEU A 1 90 ? 4.898 6.804 -25.261 1.00 98.12 90 LEU A CA 1
ATOM 667 C C . LEU A 1 90 ? 6.176 6.066 -25.677 1.00 98.12 90 LEU A C 1
ATOM 669 O O . LEU A 1 90 ? 6.878 6.519 -26.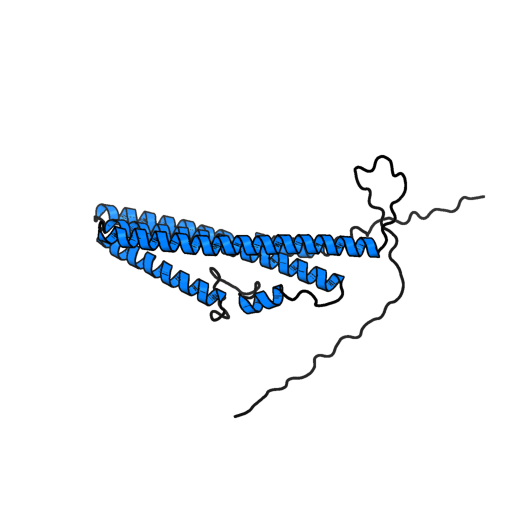581 1.00 98.12 90 LEU A O 1
ATOM 673 N N . ALA A 1 91 ? 6.448 4.906 -25.077 1.00 97.06 91 ALA A N 1
ATOM 674 C CA . ALA A 1 91 ? 7.583 4.075 -25.449 1.00 97.06 91 ALA A CA 1
ATOM 675 C C . ALA A 1 91 ? 7.475 3.467 -26.863 1.00 97.06 91 ALA A C 1
ATOM 677 O O . ALA A 1 91 ? 8.480 3.030 -27.415 1.00 97.06 91 ALA A O 1
ATOM 678 N N . VAL A 1 92 ? 6.294 3.514 -27.495 1.00 95.75 92 VAL A N 1
ATOM 679 C CA . VAL A 1 92 ? 6.137 3.200 -28.928 1.00 95.75 92 VAL A CA 1
ATOM 680 C C . VAL A 1 92 ? 6.832 4.249 -29.805 1.00 95.75 92 VAL A C 1
ATOM 682 O O . VAL A 1 92 ? 7.347 3.914 -30.869 1.00 95.75 92 VAL A O 1
ATOM 685 N N . VAL A 1 93 ? 6.862 5.512 -29.364 1.00 97.25 93 VAL A N 1
ATOM 686 C CA . VAL A 1 93 ? 7.512 6.621 -30.082 1.00 97.25 93 VAL A CA 1
ATOM 687 C C . VAL A 1 93 ? 9.001 6.691 -29.743 1.00 97.25 93 VAL A C 1
ATOM 689 O O . VAL A 1 93 ? 9.826 6.840 -30.642 1.00 97.25 93 VAL A O 1
ATOM 692 N N . ASP A 1 94 ? 9.348 6.557 -28.461 1.00 97.12 94 ASP A N 1
ATOM 693 C CA . ASP A 1 94 ? 10.735 6.466 -27.996 1.00 97.12 94 ASP A CA 1
ATOM 694 C C . ASP A 1 94 ? 10.942 5.204 -27.138 1.00 97.12 94 ASP A C 1
ATOM 696 O O . ASP A 1 94 ? 10.659 5.222 -25.934 1.00 97.12 94 ASP A O 1
ATOM 700 N N . PRO A 1 95 ? 11.502 4.119 -27.712 1.00 96.56 95 PRO A N 1
ATOM 701 C CA . PRO A 1 95 ? 11.726 2.856 -27.007 1.00 96.56 95 PRO A CA 1
ATOM 702 C C . PRO A 1 95 ? 12.557 2.976 -25.726 1.00 96.56 95 PRO A C 1
ATOM 704 O O . PRO A 1 95 ? 12.464 2.115 -24.847 1.00 96.56 95 PRO A O 1
ATOM 707 N N . ARG A 1 96 ? 13.353 4.044 -25.569 1.00 96.12 96 ARG A N 1
ATOM 708 C CA . ARG A 1 96 ? 14.147 4.274 -24.352 1.00 96.12 96 ARG A CA 1
ATOM 709 C C . ARG A 1 96 ? 13.268 4.507 -23.126 1.00 96.12 96 ARG A C 1
ATOM 711 O O . ARG A 1 96 ? 13.698 4.204 -22.015 1.00 96.12 96 ARG A O 1
ATOM 718 N N . LEU A 1 97 ? 12.031 4.974 -23.304 1.00 97.62 97 LEU A N 1
ATOM 719 C CA . LEU A 1 97 ? 11.086 5.180 -22.205 1.00 97.62 97 LEU A CA 1
ATOM 720 C C . LEU A 1 97 ? 10.690 3.872 -21.505 1.00 97.62 97 LEU A C 1
ATOM 722 O O . LEU A 1 97 ? 10.347 3.906 -20.321 1.00 97.62 97 LEU A O 1
ATOM 726 N N . HIS A 1 98 ? 10.830 2.710 -22.159 1.00 97.75 98 HIS A N 1
ATOM 727 C CA . HIS A 1 98 ? 10.654 1.420 -21.485 1.00 97.75 98 HIS A CA 1
ATOM 728 C C . HIS A 1 98 ? 11.595 1.258 -20.284 1.00 97.75 98 HIS A C 1
ATOM 730 O O . HIS A 1 98 ? 11.189 0.686 -19.273 1.00 97.75 98 HIS A O 1
ATOM 736 N N . ALA A 1 99 ? 12.802 1.835 -20.339 1.00 97.75 99 ALA A N 1
ATOM 737 C CA . ALA A 1 99 ? 13.769 1.770 -19.247 1.00 97.75 99 ALA A CA 1
ATOM 738 C C . ALA A 1 99 ? 13.255 2.439 -17.955 1.00 97.75 99 ALA A C 1
ATOM 740 O O . ALA A 1 99 ? 13.694 2.081 -16.865 1.00 97.75 99 ALA A O 1
ATOM 741 N N . VAL A 1 100 ? 12.300 3.371 -18.044 1.00 98.06 100 VAL A N 1
ATOM 742 C CA . VAL A 1 100 ? 11.738 4.081 -16.881 1.00 98.06 100 VAL A CA 1
ATOM 743 C C . VAL A 1 100 ? 10.711 3.226 -16.125 1.00 98.06 100 VAL A C 1
ATOM 745 O O . VAL A 1 100 ? 10.572 3.357 -14.907 1.00 98.06 100 VAL A O 1
ATOM 748 N N . LEU A 1 101 ? 10.013 2.316 -16.815 1.00 98.19 101 LEU A N 1
ATOM 749 C CA . LEU A 1 101 ? 8.909 1.535 -16.242 1.00 98.19 101 LEU A CA 1
ATOM 750 C C . LEU A 1 101 ? 9.298 0.731 -14.988 1.00 98.19 101 LEU A C 1
ATOM 752 O O . LEU A 1 101 ? 8.547 0.800 -14.014 1.00 98.19 101 LEU A O 1
ATOM 756 N N . PRO A 1 102 ? 10.446 0.024 -14.925 1.00 98.38 102 PRO A N 1
ATOM 757 C CA . PRO A 1 102 ? 10.827 -0.721 -13.726 1.00 98.38 102 PRO A CA 1
ATOM 758 C C . PRO A 1 102 ? 10.975 0.160 -12.478 1.00 98.38 102 PRO A C 1
ATOM 760 O O . PRO A 1 102 ? 10.540 -0.230 -11.395 1.00 98.38 102 PRO A O 1
ATOM 763 N N . PHE A 1 103 ? 11.516 1.375 -12.624 1.00 98.31 103 PHE A N 1
ATOM 764 C CA . PHE A 1 103 ? 11.650 2.331 -11.517 1.00 98.31 103 PHE A CA 1
ATOM 765 C C . PHE A 1 103 ? 10.291 2.825 -11.022 1.00 98.31 103 PHE A C 1
ATOM 767 O O . PHE A 1 103 ? 10.056 2.898 -9.811 1.00 98.31 103 PHE A O 1
ATOM 774 N N . LEU A 1 104 ? 9.382 3.130 -11.955 1.00 98.19 104 LEU A N 1
ATOM 775 C CA . LEU A 1 104 ? 8.011 3.505 -11.621 1.00 98.19 104 LEU A CA 1
ATOM 776 C C . LEU A 1 104 ? 7.313 2.372 -10.878 1.00 98.19 104 LEU A C 1
ATOM 778 O O . LEU A 1 104 ? 6.782 2.608 -9.798 1.00 98.19 104 LEU A O 1
ATOM 782 N N . VAL A 1 105 ? 7.374 1.144 -11.398 1.00 98.19 105 VAL A N 1
ATOM 783 C CA . VAL A 1 105 ? 6.729 -0.019 -10.775 1.00 98.19 105 VAL A CA 1
ATOM 784 C C . VAL A 1 105 ? 7.211 -0.233 -9.338 1.00 98.19 105 VAL A C 1
ATOM 786 O O . VAL A 1 105 ? 6.377 -0.371 -8.445 1.00 98.19 105 VAL A O 1
ATOM 789 N N . VAL A 1 106 ? 8.525 -0.205 -9.086 1.00 97.31 106 VAL A N 1
ATOM 790 C CA . VAL A 1 106 ? 9.078 -0.358 -7.723 1.00 97.31 106 VAL A CA 1
ATOM 791 C C . VAL A 1 106 ? 8.534 0.720 -6.781 1.00 97.31 106 VAL A C 1
ATOM 793 O O . VAL A 1 106 ? 8.119 0.421 -5.662 1.00 97.31 106 VAL A O 1
ATOM 796 N N . THR A 1 107 ? 8.484 1.969 -7.244 1.00 96.88 107 THR A N 1
ATOM 797 C CA . THR A 1 107 ? 8.015 3.113 -6.446 1.00 96.88 107 THR A CA 1
ATOM 798 C C . THR A 1 107 ? 6.510 3.028 -6.170 1.00 96.88 107 THR A C 1
ATOM 800 O O . THR A 1 107 ? 6.052 3.269 -5.052 1.00 96.88 107 THR A O 1
ATOM 803 N N . ILE A 1 108 ? 5.730 2.633 -7.177 1.00 96.38 108 ILE A N 1
ATOM 804 C CA . ILE A 1 108 ? 4.280 2.431 -7.078 1.00 96.38 108 ILE A CA 1
ATOM 805 C C . ILE A 1 108 ? 3.966 1.324 -6.071 1.00 96.38 108 ILE A C 1
ATOM 807 O O . ILE A 1 108 ? 3.130 1.534 -5.189 1.00 96.38 108 ILE A O 1
ATOM 811 N N . ALA A 1 109 ? 4.660 0.186 -6.174 1.00 94.06 109 ALA A N 1
ATOM 812 C CA . ALA A 1 109 ? 4.491 -0.957 -5.282 1.00 94.06 109 ALA A CA 1
ATOM 813 C C . ALA A 1 109 ? 4.869 -0.611 -3.833 1.00 94.06 109 ALA A C 1
ATOM 815 O O . ALA A 1 109 ? 4.144 -0.967 -2.904 1.00 94.06 109 ALA A O 1
ATOM 816 N N . MET A 1 110 ? 5.955 0.143 -3.639 1.00 93.62 110 MET A N 1
ATOM 817 C CA . MET A 1 110 ? 6.350 0.665 -2.330 1.00 93.62 110 MET A CA 1
ATOM 818 C C . MET A 1 110 ? 5.241 1.509 -1.697 1.00 93.62 110 MET A C 1
ATOM 820 O O . MET A 1 110 ? 4.824 1.269 -0.563 1.00 93.62 110 MET A O 1
ATOM 824 N N . GLN A 1 111 ? 4.742 2.501 -2.434 1.00 94.56 111 GLN A N 1
ATOM 825 C CA . GLN A 1 111 ? 3.713 3.408 -1.935 1.00 94.56 111 GLN A CA 1
ATOM 826 C C . GLN A 1 111 ? 2.395 2.670 -1.653 1.00 94.56 111 GLN A C 1
ATOM 828 O O . GLN A 1 111 ? 1.722 2.950 -0.659 1.00 94.56 111 GLN A O 1
ATOM 833 N N . ALA A 1 112 ? 2.054 1.683 -2.484 1.00 93.00 112 ALA A N 1
ATOM 834 C CA . ALA A 1 112 ? 0.921 0.800 -2.251 1.00 93.00 112 ALA A CA 1
ATOM 835 C C . ALA A 1 112 ? 1.076 0.020 -0.933 1.00 93.00 112 ALA A C 1
ATOM 837 O O . ALA A 1 112 ? 0.143 0.006 -0.128 1.00 93.00 112 ALA A O 1
ATOM 838 N N . ALA A 1 113 ? 2.259 -0.545 -0.660 1.00 90.50 113 ALA A N 1
ATOM 839 C CA . ALA A 1 113 ? 2.539 -1.253 0.591 1.00 90.50 113 ALA A CA 1
ATOM 840 C C . ALA A 1 113 ? 2.360 -0.359 1.834 1.00 90.50 113 ALA A C 1
ATOM 842 O O . ALA A 1 113 ? 1.814 -0.814 2.841 1.00 90.50 113 ALA A O 1
ATOM 843 N N . PHE A 1 114 ? 2.732 0.923 1.760 1.00 89.62 114 PHE A N 1
ATOM 844 C CA . PHE A 1 114 ? 2.478 1.876 2.847 1.00 89.62 114 PHE A CA 1
ATOM 845 C C . PHE A 1 114 ? 0.988 2.124 3.102 1.00 89.62 114 PHE A C 1
ATOM 847 O O . PHE A 1 114 ? 0.565 2.173 4.258 1.00 89.62 114 PHE A O 1
ATOM 854 N N . TYR A 1 115 ? 0.169 2.268 2.056 1.00 92.06 115 TYR A N 1
ATOM 855 C CA . TYR A 1 115 ? -1.273 2.446 2.253 1.00 92.06 115 TYR A CA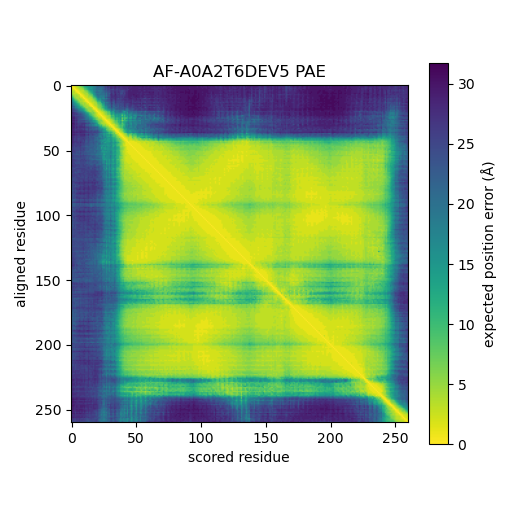 1
ATOM 856 C C . TYR A 1 115 ? -1.931 1.196 2.843 1.00 92.06 115 TYR A C 1
ATOM 858 O O . TYR A 1 115 ? -2.770 1.321 3.737 1.00 92.06 115 TYR A O 1
ATOM 866 N N . LEU A 1 116 ? -1.498 0.005 2.416 1.00 89.19 116 LEU A N 1
ATOM 867 C CA . LEU A 1 116 ? -1.933 -1.260 3.015 1.00 89.19 116 LEU A CA 1
ATOM 868 C C . LEU A 1 116 ? -1.571 -1.342 4.499 1.00 89.19 116 LEU A C 1
ATOM 870 O O . LEU A 1 116 ? -2.400 -1.751 5.310 1.00 89.19 116 LEU A O 1
ATOM 874 N N . HIS A 1 117 ? -0.373 -0.892 4.873 1.00 88.25 117 HIS A N 1
ATOM 875 C CA . HIS A 1 117 ? 0.033 -0.840 6.274 1.00 88.25 117 HIS A CA 1
ATOM 876 C C . HIS A 1 117 ? -0.877 0.071 7.113 1.00 88.25 117 HIS A C 1
ATOM 878 O O . HIS A 1 117 ? -1.294 -0.311 8.205 1.00 88.25 117 HIS A O 1
ATOM 884 N N . GLY A 1 118 ? -1.256 1.241 6.586 1.00 88.88 118 GLY A N 1
ATOM 885 C CA . GLY A 1 118 ? -2.209 2.137 7.251 1.00 88.88 118 GLY A CA 1
ATOM 886 C C . GLY A 1 118 ? -3.597 1.512 7.439 1.00 88.88 118 GLY A C 1
ATOM 887 O O . GLY A 1 118 ? -4.212 1.677 8.494 1.00 88.88 118 GLY A O 1
ATOM 888 N N . MET A 1 119 ? -4.073 0.744 6.451 1.00 90.62 119 MET A N 1
ATOM 889 C CA . MET A 1 119 ? -5.318 -0.024 6.572 1.00 90.62 119 MET A CA 1
ATOM 890 C C . MET A 1 119 ? -5.216 -1.100 7.659 1.00 90.62 119 MET A C 1
ATOM 892 O O . MET A 1 119 ? -6.133 -1.236 8.468 1.00 90.62 119 MET A O 1
ATOM 896 N N . ASP A 1 120 ? -4.107 -1.842 7.701 1.00 89.38 120 ASP A N 1
ATOM 897 C CA . ASP A 1 120 ? -3.868 -2.872 8.715 1.00 89.38 120 ASP A CA 1
ATOM 898 C C . ASP A 1 120 ? -3.820 -2.282 10.130 1.00 89.38 120 ASP A C 1
ATOM 900 O O . ASP A 1 120 ? -4.478 -2.802 11.030 1.00 89.38 120 ASP A O 1
ATOM 904 N N . PHE A 1 121 ? -3.112 -1.165 10.321 1.00 90.31 121 PHE A N 1
ATOM 905 C CA . PHE A 1 121 ? -3.056 -0.456 11.603 1.00 90.31 121 PHE A CA 1
ATOM 906 C C . PHE A 1 121 ? -4.453 -0.055 12.105 1.00 90.31 121 PHE A C 1
ATOM 908 O O . PHE A 1 121 ? -4.801 -0.281 13.271 1.00 90.31 121 PHE A O 1
ATOM 915 N N . ALA A 1 122 ? -5.276 0.506 11.216 1.00 92.62 122 ALA A N 1
ATOM 916 C CA . ALA A 1 122 ? -6.633 0.914 11.551 1.00 92.62 122 ALA A CA 1
ATOM 917 C C . ALA A 1 122 ? -7.527 -0.289 11.897 1.00 92.62 122 ALA A C 1
ATOM 919 O O . ALA A 1 122 ? -8.274 -0.231 12.874 1.00 92.62 122 ALA A O 1
ATOM 920 N N . ARG A 1 123 ? -7.397 -1.402 11.160 1.00 92.06 123 ARG A N 1
ATOM 921 C CA . ARG A 1 123 ? -8.137 -2.650 11.422 1.00 92.06 123 ARG A CA 1
ATOM 922 C C . ARG A 1 123 ? -7.766 -3.283 12.762 1.00 92.06 123 ARG A C 1
ATOM 924 O O . ARG A 1 123 ? -8.664 -3.675 13.502 1.00 92.06 123 ARG A O 1
ATOM 931 N N . VAL A 1 124 ? -6.475 -3.352 13.103 1.00 90.75 124 VAL A N 1
ATOM 932 C CA . VAL A 1 124 ? -6.010 -3.863 14.411 1.00 90.75 124 VAL A CA 1
ATOM 933 C C . VAL A 1 124 ? -6.598 -3.029 15.549 1.00 90.75 124 VAL A C 1
ATOM 935 O O . VAL A 1 124 ? -7.162 -3.573 16.500 1.00 90.75 124 VAL A O 1
ATOM 938 N N . SER A 1 125 ? -6.537 -1.704 15.417 1.00 90.88 125 SER A N 1
ATOM 939 C CA . SER A 1 125 ? -7.059 -0.781 16.427 1.00 90.88 125 SER A CA 1
ATOM 940 C C . SER A 1 125 ? -8.583 -0.880 16.562 1.00 90.88 125 SER A C 1
ATOM 942 O O . SER A 1 125 ? -9.096 -0.974 17.676 1.00 90.88 125 SER A O 1
ATOM 944 N N . ALA A 1 126 ? -9.317 -0.928 15.445 1.00 93.12 126 ALA A N 1
ATOM 945 C CA . ALA A 1 126 ? -10.770 -1.094 15.444 1.00 93.12 126 ALA A CA 1
ATOM 946 C C . ALA A 1 126 ? -11.198 -2.434 16.065 1.00 93.12 126 ALA A C 1
ATOM 948 O O . ALA A 1 126 ? -12.087 -2.449 16.915 1.00 93.12 126 ALA A O 1
ATOM 949 N N . ARG A 1 127 ? -10.512 -3.540 15.729 1.00 92.88 127 ARG A N 1
ATOM 950 C CA . ARG A 1 127 ? -10.735 -4.868 16.334 1.00 92.88 127 ARG A CA 1
ATOM 951 C C . ARG A 1 127 ? -10.605 -4.819 17.856 1.00 92.88 127 ARG A C 1
ATOM 953 O O . ARG A 1 127 ? -11.454 -5.362 18.562 1.00 92.88 127 ARG A O 1
ATOM 960 N N . ALA A 1 128 ? -9.574 -4.146 18.367 1.00 91.19 128 ALA A N 1
ATOM 961 C CA . ALA A 1 128 ? -9.373 -4.001 19.806 1.00 91.19 128 ALA A CA 1
ATOM 962 C C . ALA A 1 128 ? -10.493 -3.183 20.477 1.00 91.19 128 ALA A C 1
ATOM 964 O O . ALA A 1 128 ? -10.983 -3.580 21.535 1.00 91.19 128 ALA A O 1
ATOM 965 N N . MET A 1 129 ? -10.931 -2.074 19.867 1.00 93.31 129 MET A N 1
ATOM 966 C CA . MET A 1 129 ? -12.018 -1.249 20.415 1.00 93.31 129 MET A CA 1
ATOM 967 C C . MET A 1 129 ? -13.367 -1.974 20.392 1.00 93.31 129 MET A C 1
ATOM 969 O O . MET A 1 129 ? -14.077 -1.951 21.396 1.00 93.31 129 MET A O 1
ATOM 973 N N . GLU A 1 130 ? -13.695 -2.685 19.309 1.00 94.06 130 GLU A N 1
ATOM 974 C CA . GLU A 1 130 ? -14.911 -3.511 19.230 1.00 94.06 130 GLU A CA 1
ATOM 975 C C . GLU A 1 130 ? -14.933 -4.588 20.313 1.00 94.06 130 GLU A C 1
ATOM 977 O O . GLU A 1 130 ? -15.929 -4.740 21.020 1.00 94.06 130 GLU A O 1
ATOM 982 N N . ALA A 1 131 ? -13.812 -5.290 20.505 1.00 91.94 131 ALA A N 1
ATOM 983 C CA . ALA A 1 131 ? -13.701 -6.305 21.543 1.00 91.94 131 ALA A CA 1
ATOM 984 C C . ALA A 1 131 ? -13.912 -5.716 22.951 1.00 91.94 131 ALA A C 1
ATOM 986 O O . ALA A 1 131 ? -14.553 -6.348 23.791 1.00 91.94 131 ALA A O 1
ATOM 987 N N . ARG A 1 132 ? -13.418 -4.497 23.208 1.00 90.50 132 ARG A N 1
ATOM 988 C CA . ARG A 1 132 ? -13.627 -3.789 24.483 1.00 90.50 132 ARG A CA 1
ATOM 989 C C . ARG A 1 132 ? -15.078 -3.375 24.689 1.00 90.50 132 ARG A C 1
ATOM 991 O O . ARG A 1 132 ? -15.587 -3.548 25.790 1.00 90.50 132 ARG A O 1
ATOM 998 N N . ILE A 1 133 ? -15.742 -2.856 23.658 1.00 93.06 133 ILE A N 1
ATOM 999 C CA . ILE A 1 133 ? -17.156 -2.462 23.734 1.00 93.06 133 ILE A CA 1
ATOM 1000 C C . ILE A 1 133 ? -18.036 -3.688 23.994 1.00 93.06 133 ILE A C 1
ATOM 1002 O O . ILE A 1 133 ? -18.867 -3.658 24.898 1.00 93.06 133 ILE A O 1
ATOM 1006 N N . ASN A 1 134 ? -17.800 -4.790 23.276 1.00 94.06 134 ASN A N 1
ATOM 1007 C CA . ASN A 1 134 ? -18.535 -6.037 23.491 1.00 94.06 134 ASN A CA 1
ATOM 1008 C C . ASN A 1 134 ? -18.332 -6.581 24.918 1.00 94.06 134 ASN A C 1
ATOM 1010 O O . ASN A 1 134 ? -19.292 -7.027 25.541 1.00 94.06 134 ASN A O 1
ATOM 1014 N N . ARG A 1 135 ? -17.110 -6.492 25.473 1.00 92.69 135 ARG A N 1
ATOM 1015 C CA . ARG A 1 135 ? -16.843 -6.836 26.884 1.00 92.69 135 ARG A CA 1
ATOM 1016 C C . ARG A 1 135 ? -17.544 -5.895 27.865 1.00 92.69 135 ARG A C 1
ATOM 1018 O O . ARG A 1 135 ? -18.068 -6.360 28.868 1.00 92.69 135 ARG A O 1
ATOM 1025 N N . LEU A 1 136 ? -17.553 -4.590 27.590 1.00 90.56 136 LEU A N 1
ATOM 1026 C CA . LEU A 1 136 ? -18.187 -3.581 28.445 1.00 90.56 136 LEU A CA 1
ATOM 1027 C C . LEU A 1 136 ? -19.701 -3.806 28.574 1.00 90.56 136 LEU A C 1
ATOM 1029 O O . LEU A 1 136 ? -20.271 -3.542 29.629 1.00 90.56 136 LEU A O 1
ATOM 1033 N N . LEU A 1 137 ? -20.335 -4.270 27.495 1.00 90.44 137 LEU A N 1
ATOM 1034 C CA . LEU A 1 137 ? -21.777 -4.503 27.411 1.00 90.44 137 LEU A CA 1
ATOM 1035 C C . LEU A 1 137 ? -22.186 -5.958 27.690 1.00 90.44 137 LEU A C 1
ATOM 1037 O O . LEU A 1 137 ? -23.375 -6.256 27.637 1.00 90.44 137 LEU A O 1
ATOM 1041 N N . ASP A 1 138 ? -21.219 -6.846 27.945 1.00 92.62 138 ASP A N 1
ATOM 1042 C CA . ASP A 1 138 ? -21.416 -8.297 28.087 1.00 92.62 138 ASP A CA 1
ATOM 1043 C C . ASP A 1 138 ? -22.233 -8.916 26.931 1.00 92.62 138 ASP A C 1
ATOM 1045 O O . ASP A 1 138 ? -23.078 -9.793 27.106 1.00 92.62 138 ASP A O 1
ATOM 1049 N N . ALA A 1 139 ? -22.011 -8.413 25.710 1.00 89.94 139 ALA A N 1
ATOM 1050 C CA . ALA A 1 139 ? -22.782 -8.785 24.528 1.00 89.94 139 ALA A CA 1
ATOM 1051 C C . ALA A 1 139 ? -21.944 -8.705 23.244 1.00 89.94 139 ALA A C 1
ATOM 1053 O O . ALA A 1 139 ? -21.103 -7.828 23.072 1.00 89.94 139 ALA A O 1
ATOM 1054 N N . GLN A 1 140 ? -22.204 -9.603 22.293 1.00 90.50 140 GLN A N 1
ATOM 1055 C CA . GLN A 1 140 ? -21.554 -9.619 20.974 1.00 90.50 140 GLN A CA 1
ATOM 1056 C C . GLN A 1 140 ? -22.337 -8.761 19.970 1.00 90.50 140 GLN A C 1
ATOM 1058 O O . GLN A 1 140 ? -22.949 -9.284 19.040 1.00 90.50 140 GLN A O 1
ATOM 1063 N N . LEU A 1 141 ? -22.361 -7.444 20.185 1.00 90.25 141 LEU A N 1
ATOM 1064 C CA . LEU A 1 141 ? -23.133 -6.514 19.348 1.00 90.25 141 LEU A CA 1
ATOM 1065 C C . LEU A 1 141 ? -22.356 -6.075 18.103 1.00 90.25 141 LEU A C 1
ATOM 1067 O O . LEU A 1 141 ? -22.916 -6.005 17.009 1.00 90.25 141 LEU A O 1
ATOM 1071 N N . LEU A 1 142 ? -21.060 -5.796 18.254 1.00 92.12 142 LEU A N 1
ATOM 1072 C CA . LEU A 1 142 ? -20.197 -5.360 17.160 1.00 92.12 142 LEU A CA 1
ATOM 1073 C C . LEU A 1 142 ? -19.471 -6.566 16.562 1.00 92.12 142 LEU A C 1
ATOM 1075 O O . LEU A 1 142 ? -18.654 -7.203 17.225 1.00 92.12 142 LEU A O 1
ATOM 1079 N N . VAL A 1 143 ? -19.784 -6.884 15.304 1.00 92.94 143 VAL A N 1
ATOM 1080 C CA . VAL A 1 143 ? -19.239 -8.049 14.577 1.00 92.94 143 VAL A CA 1
ATOM 1081 C C . VAL A 1 143 ? -18.412 -7.664 13.347 1.00 92.94 143 VAL A C 1
ATOM 1083 O O . VAL A 1 143 ? -17.976 -8.538 12.597 1.00 92.94 143 VAL A O 1
ATOM 1086 N N . ALA A 1 144 ? -18.188 -6.369 13.116 1.00 92.12 144 ALA A N 1
ATOM 1087 C CA . ALA A 1 144 ? -17.568 -5.876 11.891 1.00 92.12 144 ALA A CA 1
ATOM 1088 C C . ALA A 1 144 ? -16.126 -6.377 11.725 1.00 92.12 144 ALA A C 1
ATOM 1090 O O . ALA A 1 144 ? -15.782 -6.854 10.645 1.00 92.12 144 ALA A O 1
ATOM 1091 N N . ALA A 1 145 ? -15.307 -6.386 12.783 1.00 89.06 145 ALA A N 1
ATOM 1092 C CA . ALA A 1 145 ? -13.956 -6.950 12.723 1.00 89.06 145 ALA A CA 1
ATOM 1093 C C . ALA A 1 145 ? -13.953 -8.431 12.300 1.00 89.06 145 ALA A C 1
ATOM 1095 O O . ALA A 1 145 ? -13.130 -8.835 11.477 1.00 89.06 145 ALA A O 1
ATOM 1096 N N . ARG A 1 146 ? -14.917 -9.230 12.784 1.00 88.19 146 ARG A N 1
ATOM 1097 C CA . ARG A 1 146 ? -15.060 -10.643 12.390 1.00 88.19 146 ARG A CA 1
ATOM 1098 C C . ARG A 1 146 ? -15.453 -10.777 10.915 1.00 88.19 146 ARG A C 1
ATOM 1100 O O . ARG A 1 146 ? -14.912 -11.631 10.216 1.00 88.19 146 ARG A O 1
ATOM 1107 N N . LEU A 1 147 ? -16.369 -9.939 10.428 1.00 90.44 147 LEU A N 1
ATOM 1108 C CA . LEU A 1 147 ? -16.753 -9.927 9.011 1.00 90.44 147 LEU A CA 1
ATOM 1109 C C . LEU A 1 147 ? -15.573 -9.536 8.108 1.00 90.44 147 LEU A C 1
ATOM 1111 O O . LEU A 1 147 ? -15.352 -10.158 7.070 1.00 90.44 147 LEU A O 1
ATOM 1115 N N . GLU A 1 148 ? -14.773 -8.555 8.519 1.00 89.19 148 GLU A N 1
ATOM 1116 C CA . GLU A 1 148 ? -13.588 -8.122 7.774 1.00 89.19 148 GLU A CA 1
ATOM 1117 C C . GLU A 1 148 ? -12.479 -9.168 7.732 1.00 89.19 148 GLU A C 1
ATOM 1119 O O . GLU A 1 148 ? -11.800 -9.297 6.711 1.00 89.19 148 GLU A O 1
ATOM 1124 N N . GLU A 1 149 ? -12.279 -9.912 8.821 1.00 87.31 149 GLU A N 1
ATOM 1125 C CA . GLU A 1 149 ? -11.349 -11.041 8.844 1.00 87.31 149 GLU A CA 1
ATOM 1126 C C . GLU A 1 149 ? -11.740 -12.103 7.817 1.00 87.31 149 GLU A C 1
ATOM 1128 O O . GLU A 1 149 ? -10.852 -12.644 7.162 1.00 87.31 149 GLU A O 1
ATOM 1133 N N . VAL A 1 150 ? -13.037 -12.369 7.628 1.00 85.69 150 VAL A N 1
ATOM 1134 C CA . VAL A 1 150 ? -13.533 -13.315 6.614 1.00 85.69 150 VAL A CA 1
ATOM 1135 C C . VAL A 1 150 ? -13.375 -12.744 5.204 1.00 85.69 150 VAL A C 1
ATOM 1137 O O . VAL A 1 150 ? -12.805 -13.416 4.344 1.00 85.69 150 VAL A O 1
ATOM 1140 N N . TYR A 1 151 ? -13.828 -11.509 4.975 1.00 83.75 151 TYR A N 1
ATOM 1141 C CA . TYR A 1 151 ? -13.852 -10.885 3.647 1.00 83.75 151 TYR A CA 1
ATOM 1142 C C . TYR A 1 151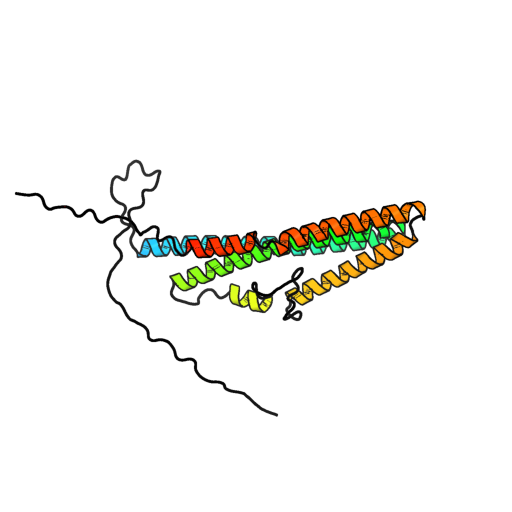 ? -12.456 -10.538 3.104 1.00 83.75 151 TYR A C 1
ATOM 1144 O O . TYR A 1 151 ? -12.172 -10.766 1.927 1.00 83.75 151 TYR A O 1
ATOM 1152 N N . SER A 1 152 ? -11.578 -9.983 3.947 1.00 83.00 152 SER A N 1
ATOM 1153 C CA . SER A 1 152 ? -10.256 -9.501 3.525 1.00 83.00 152 SER A CA 1
ATOM 1154 C C . SER A 1 152 ? -9.181 -10.570 3.729 1.00 83.00 152 SER A C 1
ATOM 1156 O O . SER A 1 152 ? -8.788 -11.258 2.791 1.00 83.00 152 SER A O 1
ATOM 1158 N N . TYR A 1 153 ? -8.699 -10.697 4.963 1.00 82.31 153 TYR A N 1
ATOM 1159 C CA . TYR A 1 153 ? -7.740 -11.695 5.438 1.00 82.31 153 TYR A CA 1
ATOM 1160 C C . TYR A 1 153 ? -7.615 -11.564 6.965 1.00 82.31 153 TYR A C 1
ATOM 1162 O O . TYR A 1 153 ? -7.885 -10.473 7.497 1.00 82.31 153 TYR A O 1
ATOM 1170 N N . PRO A 1 154 ? -7.179 -12.617 7.680 1.00 82.81 154 PRO A N 1
ATOM 1171 C CA . PRO A 1 154 ? -6.942 -12.561 9.116 1.00 82.81 154 PRO A CA 1
ATOM 1172 C C . PRO A 1 154 ? -5.713 -11.705 9.407 1.00 82.81 154 PRO A C 1
ATOM 1174 O O . PRO A 1 154 ? -4.718 -11.761 8.683 1.00 82.81 154 PRO A O 1
ATOM 1177 N N . LEU A 1 155 ? -5.781 -10.889 10.457 1.00 82.62 155 LEU A N 1
ATOM 1178 C CA . LEU A 1 155 ? -4.677 -9.994 10.815 1.00 82.62 155 LEU A CA 1
ATOM 1179 C C . LEU A 1 155 ? -3.448 -10.761 11.321 1.00 82.62 155 LEU A C 1
ATOM 1181 O O . LEU A 1 155 ? -2.326 -10.296 11.125 1.00 82.62 155 LEU A O 1
ATOM 1185 N N . ASP A 1 156 ? -3.672 -11.946 11.888 1.00 80.12 156 ASP A N 1
ATOM 1186 C CA . ASP A 1 156 ? -2.656 -12.749 12.569 1.00 80.12 156 ASP A CA 1
ATOM 1187 C C . ASP A 1 156 ? -1.920 -13.721 11.617 1.00 80.12 156 ASP A C 1
ATOM 1189 O O . ASP A 1 156 ? -0.943 -14.363 11.999 1.00 80.12 156 ASP A O 1
ATOM 1193 N N . GLU A 1 157 ? -2.343 -13.813 10.350 1.00 80.75 157 GLU A N 1
ATOM 1194 C CA . GLU A 1 157 ? -1.680 -14.643 9.338 1.00 80.75 157 GLU A CA 1
ATOM 1195 C C . GLU A 1 157 ? -0.469 -13.925 8.700 1.00 80.75 157 GLU A C 1
ATOM 1197 O O . GLU A 1 157 ? -0.492 -12.709 8.464 1.00 80.75 157 GLU A O 1
ATOM 1202 N N . PRO A 1 158 ? 0.615 -14.658 8.367 1.00 75.81 158 PRO A N 1
ATOM 1203 C CA . PRO A 1 158 ? 1.722 -14.099 7.605 1.00 75.81 158 PRO A CA 1
ATOM 1204 C C . PRO A 1 158 ? 1.254 -13.715 6.195 1.00 75.81 158 PRO A C 1
ATOM 1206 O O . PRO A 1 158 ? 0.688 -14.519 5.452 1.00 75.81 158 PRO A O 1
ATOM 1209 N N . LYS A 1 159 ? 1.529 -12.466 5.821 1.00 77.38 159 LYS A N 1
ATOM 1210 C CA . LYS A 1 159 ? 1.140 -11.873 4.540 1.00 77.38 159 LYS A CA 1
ATOM 1211 C C . LYS A 1 159 ? 2.296 -11.101 3.923 1.00 77.38 159 LYS A C 1
ATOM 1213 O O . LYS A 1 159 ? 3.095 -10.496 4.640 1.00 77.38 159 LYS A O 1
ATOM 1218 N N . LEU A 1 160 ? 2.348 -11.098 2.596 1.00 74.31 160 LEU A N 1
ATOM 1219 C CA . LEU A 1 160 ? 3.297 -10.314 1.808 1.00 74.31 160 LEU A CA 1
ATOM 1220 C C . LEU A 1 160 ? 2.502 -9.403 0.871 1.00 74.31 160 LEU A C 1
ATOM 1222 O O . LEU A 1 160 ? 1.774 -9.892 0.012 1.00 74.31 160 LEU A O 1
ATOM 1226 N N . GLY A 1 161 ? 2.588 -8.084 1.062 1.00 68.19 161 GLY A N 1
ATOM 1227 C CA . GLY A 1 161 ? 1.921 -7.116 0.178 1.00 68.19 161 GLY A CA 1
ATOM 1228 C C . GLY A 1 161 ? 0.399 -7.298 0.048 1.00 68.19 161 GLY A C 1
ATOM 1229 O O . GLY A 1 161 ? -0.149 -7.041 -1.015 1.00 68.19 161 GLY A O 1
ATOM 1230 N N . GLY A 1 162 ? -0.282 -7.776 1.098 1.00 72.31 162 GLY A N 1
ATOM 1231 C CA . GLY A 1 162 ? -1.732 -8.035 1.094 1.00 72.31 162 GLY A CA 1
ATOM 1232 C C . GLY A 1 162 ? -2.150 -9.446 0.652 1.00 72.31 162 GLY A C 1
ATOM 1233 O O . GLY A 1 162 ? -3.329 -9.789 0.749 1.00 72.31 162 GLY A O 1
ATOM 1234 N N . VAL A 1 163 ? -1.204 -10.286 0.220 1.00 76.88 163 VAL A N 1
ATOM 1235 C CA . VAL A 1 163 ? -1.459 -11.698 -0.098 1.00 76.88 163 VAL A CA 1
ATOM 1236 C C . VAL A 1 163 ? -1.311 -12.540 1.169 1.00 76.88 163 VAL A C 1
ATOM 1238 O O . VAL A 1 163 ? -0.217 -12.628 1.732 1.00 76.88 163 VAL A O 1
ATOM 1241 N N . ALA A 1 164 ? -2.410 -13.150 1.617 1.00 80.19 164 ALA A N 1
ATOM 1242 C CA . ALA A 1 164 ? -2.421 -14.113 2.711 1.00 80.19 164 ALA A CA 1
ATOM 1243 C C . ALA A 1 164 ? -1.982 -15.486 2.184 1.00 80.19 164 ALA A C 1
ATOM 1245 O O . ALA A 1 164 ? -2.664 -16.087 1.354 1.00 80.19 164 ALA A O 1
ATOM 1246 N N . MET A 1 165 ? -0.842 -15.991 2.663 1.00 76.81 165 MET A N 1
ATOM 1247 C CA . MET A 1 165 ? -0.226 -17.206 2.104 1.00 76.81 165 MET A CA 1
ATOM 1248 C C . MET A 1 165 ? -1.045 -18.478 2.359 1.00 76.81 165 MET A C 1
ATOM 1250 O O . MET A 1 165 ? -0.957 -19.425 1.585 1.00 76.81 165 MET A O 1
ATOM 1254 N N . GLY A 1 166 ? -1.843 -18.507 3.430 1.00 77.56 166 GLY A N 1
ATOM 1255 C CA . GLY A 1 166 ? -2.673 -19.665 3.767 1.00 77.56 166 GLY A CA 1
ATOM 1256 C C . GLY A 1 166 ? -3.957 -19.776 2.944 1.00 77.56 166 GLY A C 1
ATOM 1257 O O . GLY A 1 166 ? -4.492 -20.876 2.824 1.00 77.56 166 GLY A O 1
ATOM 1258 N N . ARG A 1 167 ? -4.462 -18.652 2.407 1.00 78.19 167 ARG A N 1
ATOM 1259 C CA . ARG A 1 167 ? -5.747 -18.556 1.689 1.00 78.19 167 ARG A CA 1
ATOM 1260 C C . ARG A 1 167 ? -5.731 -17.444 0.627 1.00 78.19 167 ARG A C 1
ATOM 1262 O O . ARG A 1 167 ? -6.360 -16.396 0.826 1.00 78.19 167 ARG A O 1
ATOM 1269 N N . PRO A 1 168 ? -4.996 -17.625 -0.485 1.00 78.81 168 PRO A N 1
ATOM 1270 C CA . PRO A 1 168 ? -4.871 -16.609 -1.529 1.00 78.81 168 PRO A CA 1
ATOM 1271 C C . PRO A 1 168 ? -6.182 -16.348 -2.293 1.00 78.81 168 PRO A C 1
ATOM 1273 O O . PRO A 1 168 ? -6.291 -15.332 -2.976 1.00 78.81 168 PRO A O 1
ATOM 1276 N N . GLU A 1 169 ? -7.179 -17.229 -2.174 1.00 81.56 169 GLU A N 1
ATOM 1277 C CA . GLU A 1 169 ? -8.485 -17.137 -2.836 1.00 81.56 169 GLU A CA 1
ATOM 1278 C C . GLU A 1 169 ? -9.400 -16.042 -2.274 1.00 81.56 169 GLU A C 1
ATOM 1280 O O . GLU A 1 169 ? -10.416 -15.706 -2.885 1.00 81.56 169 GLU A O 1
ATOM 1285 N N . ARG A 1 170 ? -9.063 -15.467 -1.114 1.00 84.06 170 ARG A N 1
ATOM 1286 C CA . ARG A 1 170 ? -9.844 -14.367 -0.540 1.00 84.06 170 ARG A CA 1
ATOM 1287 C C . ARG A 1 170 ? -9.790 -13.150 -1.450 1.00 84.06 170 ARG A C 1
ATOM 1289 O O . ARG A 1 170 ? -8.755 -12.859 -2.050 1.00 84.06 170 ARG A O 1
ATOM 1296 N N . PHE A 1 171 ? -10.888 -12.395 -1.482 1.00 85.12 171 PHE A N 1
ATOM 1297 C CA . PHE A 1 171 ? -11.061 -11.262 -2.392 1.00 85.12 171 PHE A CA 1
ATOM 1298 C C . PHE A 1 171 ? -9.852 -10.319 -2.394 1.00 85.12 171 PHE A C 1
ATOM 1300 O O . PHE A 1 171 ? -9.320 -9.997 -3.454 1.00 85.12 171 PHE A O 1
ATOM 1307 N N . PHE A 1 172 ? -9.368 -9.925 -1.212 1.00 84.81 172 PHE A N 1
ATOM 1308 C CA . PHE A 1 172 ? -8.249 -8.990 -1.120 1.00 84.81 172 PHE A CA 1
ATOM 1309 C C . PHE A 1 172 ? -6.923 -9.579 -1.615 1.00 84.81 172 PHE A C 1
ATOM 1311 O O . PHE A 1 172 ? -6.149 -8.883 -2.267 1.00 84.81 172 PHE A O 1
ATOM 1318 N N . SER A 1 173 ? -6.657 -10.857 -1.335 1.00 85.25 173 SER A N 1
ATOM 1319 C CA . SER A 1 173 ? -5.446 -11.536 -1.807 1.00 85.25 173 SER A CA 1
ATOM 1320 C C . SER A 1 173 ? -5.466 -11.741 -3.320 1.00 85.25 173 SER A C 1
ATOM 1322 O O . SER A 1 173 ? -4.471 -11.438 -3.977 1.00 85.25 173 SER A O 1
ATOM 1324 N N . ALA A 1 174 ? -6.606 -12.145 -3.885 1.00 88.00 174 ALA A N 1
ATOM 1325 C CA . ALA A 1 174 ? -6.795 -12.228 -5.331 1.00 88.00 174 ALA A CA 1
ATOM 1326 C C . ALA A 1 174 ? -6.627 -10.852 -6.002 1.00 88.00 174 ALA A C 1
ATOM 1328 O O . ALA A 1 174 ? -5.951 -10.734 -7.025 1.00 88.00 174 ALA A O 1
ATOM 1329 N N . TYR A 1 175 ? -7.179 -9.798 -5.394 1.00 88.81 175 TYR A N 1
ATOM 1330 C CA . TYR A 1 175 ? -7.033 -8.424 -5.871 1.00 88.81 175 TYR A CA 1
ATOM 1331 C C . TYR A 1 175 ? -5.575 -7.943 -5.816 1.00 88.81 175 TYR A C 1
ATOM 1333 O O . TYR A 1 175 ? -5.065 -7.408 -6.799 1.00 88.81 175 TYR A O 1
ATOM 1341 N N . ALA A 1 176 ? -4.869 -8.168 -4.705 1.00 89.38 176 ALA A N 1
ATOM 1342 C CA . ALA A 1 176 ? -3.452 -7.828 -4.580 1.00 89.38 176 ALA A CA 1
ATOM 1343 C C . ALA A 1 176 ? -2.598 -8.584 -5.612 1.00 89.38 176 ALA A C 1
ATOM 1345 O O . ALA A 1 176 ? -1.757 -7.980 -6.278 1.00 89.38 176 ALA A O 1
ATOM 1346 N N . LEU A 1 177 ? -2.856 -9.883 -5.804 1.00 89.69 177 LEU A N 1
ATOM 1347 C CA . LEU A 1 177 ? -2.155 -10.700 -6.791 1.00 89.69 177 LEU A CA 1
ATOM 1348 C C . LEU A 1 177 ? -2.388 -10.195 -8.220 1.00 89.69 177 LEU A C 1
ATOM 1350 O O . LEU A 1 177 ? -1.433 -10.093 -8.985 1.00 89.69 177 LEU A O 1
ATOM 1354 N N . HIS A 1 178 ? -3.624 -9.821 -8.562 1.00 92.44 178 HIS A N 1
ATOM 1355 C CA . HIS A 1 178 ? -3.959 -9.230 -9.858 1.00 92.44 178 HIS A CA 1
ATOM 1356 C C . HIS A 1 178 ? -3.087 -8.002 -10.172 1.00 92.44 178 HIS A C 1
ATOM 1358 O O . HIS A 1 178 ? -2.476 -7.934 -11.241 1.00 92.44 178 HIS A O 1
ATOM 1364 N N . TRP A 1 179 ? -2.954 -7.071 -9.223 1.00 93.00 179 TRP A N 1
ATOM 1365 C CA . TRP A 1 179 ? -2.103 -5.890 -9.406 1.00 93.00 179 TRP A CA 1
ATOM 1366 C C . TRP A 1 179 ? -0.619 -6.229 -9.450 1.00 93.00 179 TRP A C 1
ATOM 1368 O O . TRP A 1 179 ? 0.095 -5.693 -10.297 1.00 93.00 179 TRP A O 1
ATOM 1378 N N . CYS A 1 180 ? -0.158 -7.165 -8.619 1.00 92.88 180 CYS A N 1
ATOM 1379 C CA . CYS A 1 180 ? 1.210 -7.672 -8.692 1.00 92.88 180 CYS A CA 1
ATOM 1380 C C . CYS A 1 180 ? 1.525 -8.255 -10.077 1.00 92.88 180 CYS A C 1
ATOM 1382 O O . CYS A 1 180 ? 2.593 -7.973 -10.615 1.00 92.88 180 CYS A O 1
ATOM 1384 N N . CYS A 1 181 ? 0.606 -9.009 -10.689 1.00 94.88 181 CYS A N 1
ATOM 1385 C CA . CYS A 1 181 ? 0.779 -9.538 -12.043 1.00 94.88 181 CYS A CA 1
ATOM 1386 C C . CYS A 1 181 ? 0.882 -8.421 -13.091 1.00 94.88 181 CYS A C 1
ATOM 1388 O O . CYS A 1 18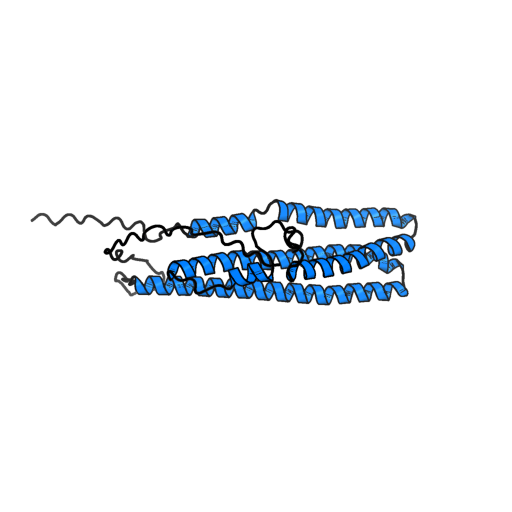1 ? 1.767 -8.467 -13.946 1.00 94.88 181 CYS A O 1
ATOM 1390 N N . ILE A 1 182 ? 0.026 -7.397 -13.009 1.00 96.44 182 ILE A N 1
ATOM 1391 C CA . ILE A 1 182 ? 0.075 -6.239 -13.915 1.00 96.44 182 ILE A CA 1
ATOM 1392 C C . ILE A 1 182 ? 1.399 -5.481 -13.761 1.00 96.44 182 ILE A C 1
ATOM 1394 O O . ILE A 1 182 ? 2.068 -5.169 -14.745 1.00 96.44 182 ILE A O 1
ATOM 1398 N N . TRP A 1 183 ? 1.813 -5.198 -12.530 1.00 96.94 183 TRP A N 1
ATOM 1399 C CA . TRP A 1 183 ? 3.075 -4.517 -12.256 1.00 96.94 183 TRP A CA 1
ATOM 1400 C C . TRP A 1 183 ? 4.281 -5.337 -12.703 1.00 96.94 183 TRP A C 1
ATOM 1402 O O . TRP A 1 183 ? 5.194 -4.782 -13.312 1.00 96.94 183 TRP A O 1
ATOM 1412 N N . MET A 1 184 ? 4.261 -6.653 -12.483 1.00 97.06 184 MET A N 1
ATOM 1413 C CA . MET A 1 184 ? 5.295 -7.562 -12.974 1.00 97.06 184 MET A CA 1
ATOM 1414 C C . MET A 1 184 ? 5.387 -7.517 -14.500 1.00 97.06 184 MET A C 1
ATOM 1416 O O . MET A 1 184 ? 6.487 -7.439 -15.041 1.00 97.06 184 MET A O 1
ATOM 1420 N N . PHE A 1 185 ? 4.250 -7.481 -15.201 1.00 97.81 185 PHE A N 1
ATOM 1421 C CA . PHE A 1 185 ? 4.229 -7.319 -16.653 1.00 97.81 185 PHE A CA 1
ATOM 1422 C C . PHE A 1 185 ? 4.946 -6.033 -17.091 1.00 97.81 185 PHE A C 1
ATOM 1424 O O . PHE A 1 185 ? 5.855 -6.109 -17.923 1.00 97.81 185 PHE A O 1
ATOM 1431 N N . PHE A 1 186 ? 4.602 -4.873 -16.516 1.00 98.38 186 PHE A N 1
ATOM 1432 C CA . PHE A 1 186 ? 5.251 -3.598 -16.857 1.00 98.38 186 PHE A CA 1
ATOM 1433 C C . PHE A 1 186 ? 6.732 -3.567 -16.475 1.00 98.38 186 PHE A C 1
ATOM 1435 O O . PHE A 1 186 ? 7.543 -3.040 -17.236 1.00 98.38 186 PHE A O 1
ATOM 1442 N N . PHE A 1 187 ? 7.098 -4.148 -15.331 1.00 98.38 187 PHE A N 1
ATOM 1443 C CA . PHE A 1 187 ? 8.485 -4.238 -14.886 1.00 98.38 187 PHE A CA 1
ATOM 1444 C C . PHE A 1 187 ? 9.315 -5.094 -15.845 1.00 98.38 187 PHE A C 1
ATOM 1446 O O . PHE A 1 187 ? 10.328 -4.629 -16.359 1.00 98.38 187 PHE A O 1
ATOM 1453 N N . CYS A 1 188 ? 8.879 -6.323 -16.132 1.00 97.75 188 CYS A N 1
ATOM 1454 C CA . CYS A 1 188 ? 9.614 -7.238 -17.002 1.00 97.75 188 CYS A CA 1
ATOM 1455 C C . CYS A 1 188 ? 9.708 -6.699 -18.432 1.00 97.75 188 CYS A C 1
ATOM 1457 O O . CYS A 1 188 ? 10.799 -6.671 -18.995 1.00 97.75 188 CYS A O 1
ATOM 1459 N N . ASN A 1 189 ? 8.600 -6.216 -19.003 1.00 97.00 189 ASN A N 1
ATOM 1460 C CA . ASN A 1 189 ? 8.623 -5.619 -20.341 1.00 97.00 189 ASN A CA 1
ATOM 1461 C C . ASN A 1 189 ? 9.516 -4.377 -20.369 1.00 97.00 189 ASN A C 1
ATOM 1463 O O . ASN A 1 189 ? 10.360 -4.248 -21.250 1.00 97.00 189 ASN A O 1
ATOM 1467 N N . GLY A 1 190 ? 9.376 -3.487 -19.386 1.00 97.38 190 GLY A N 1
ATOM 1468 C CA . GLY A 1 190 ? 10.196 -2.287 -19.276 1.00 97.38 190 GLY A CA 1
ATOM 1469 C C . GLY A 1 190 ? 11.688 -2.588 -19.185 1.00 97.38 190 GLY A C 1
ATOM 1470 O O . GLY A 1 190 ? 12.484 -1.989 -19.902 1.00 97.38 190 GLY A O 1
ATOM 1471 N N . ALA A 1 191 ? 12.065 -3.566 -18.361 1.00 97.19 191 ALA A N 1
ATOM 1472 C CA . ALA A 1 191 ? 13.451 -3.987 -18.210 1.00 97.19 191 ALA A CA 1
ATOM 1473 C C . ALA A 1 191 ? 14.001 -4.611 -19.501 1.00 97.19 191 ALA A C 1
ATOM 1475 O O . ALA A 1 191 ? 15.083 -4.232 -19.939 1.00 97.19 191 ALA A O 1
ATOM 1476 N N . LEU A 1 192 ? 13.258 -5.522 -20.139 1.00 97.25 192 LEU A N 1
ATOM 1477 C CA . LEU A 1 192 ? 13.704 -6.215 -21.353 1.00 97.25 192 LEU A CA 1
ATOM 1478 C C . LEU A 1 192 ? 13.803 -5.270 -22.559 1.00 97.25 192 LEU A C 1
ATOM 1480 O O . LEU A 1 192 ? 14.859 -5.178 -23.191 1.00 97.25 192 LEU A O 1
ATOM 1484 N N . TYR A 1 193 ? 12.732 -4.533 -22.861 1.00 96.94 193 TYR A N 1
ATOM 1485 C CA . TYR A 1 193 ? 12.719 -3.605 -23.992 1.00 96.94 193 TYR A CA 1
ATOM 1486 C C . TYR A 1 193 ? 13.614 -2.392 -23.734 1.00 96.94 193 TYR A C 1
ATOM 1488 O O . TYR A 1 193 ? 14.386 -2.009 -24.615 1.00 96.94 193 TYR A O 1
ATOM 1496 N N . GLY A 1 194 ? 13.605 -1.852 -22.512 1.00 95.94 194 GLY A N 1
ATOM 1497 C CA . GLY A 1 194 ? 14.492 -0.762 -22.111 1.00 95.94 194 GLY A CA 1
ATOM 1498 C C . GLY A 1 194 ? 15.964 -1.143 -22.248 1.00 95.94 194 GLY A C 1
ATOM 1499 O O . GLY A 1 194 ? 16.732 -0.397 -22.848 1.00 95.94 194 GLY A O 1
ATOM 1500 N N . TRP A 1 195 ? 16.352 -2.340 -21.798 1.00 97.06 195 TRP A N 1
ATOM 1501 C CA . TRP A 1 195 ? 17.715 -2.851 -21.973 1.00 97.06 195 TRP A CA 1
ATOM 1502 C C . TRP A 1 195 ? 18.142 -2.900 -23.442 1.00 97.06 195 TRP A C 1
ATOM 1504 O O . TRP A 1 195 ? 19.250 -2.479 -23.789 1.00 97.06 195 TRP A O 1
ATOM 1514 N N . SER A 1 196 ? 17.255 -3.393 -24.313 1.00 97.00 196 SER A N 1
ATOM 1515 C CA . SER A 1 196 ? 17.531 -3.503 -25.747 1.00 97.00 196 SER A CA 1
ATOM 1516 C C . SER A 1 196 ? 17.660 -2.141 -26.442 1.00 97.00 196 SER A C 1
ATOM 1518 O O . SER A 1 196 ? 18.481 -2.003 -27.347 1.00 97.00 196 SER A O 1
ATOM 1520 N N . ALA A 1 197 ? 16.917 -1.130 -25.979 1.00 96.75 197 ALA A N 1
ATOM 1521 C CA . ALA A 1 197 ? 16.901 0.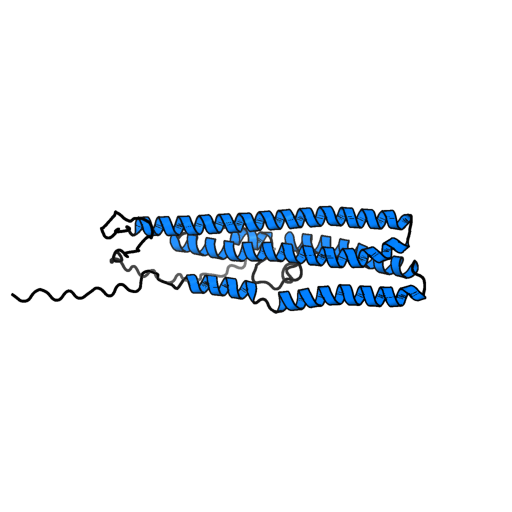221 -26.541 1.00 96.75 197 ALA A CA 1
ATOM 1522 C C . ALA A 1 197 ? 18.075 1.111 -26.080 1.00 96.75 197 ALA A C 1
ATOM 1524 O O . ALA A 1 197 ? 18.336 2.156 -26.683 1.00 96.75 197 ALA A O 1
ATOM 1525 N N . LEU A 1 198 ? 18.775 0.725 -25.009 1.00 96.94 198 LEU A N 1
ATOM 1526 C CA . LEU A 1 198 ? 19.919 1.459 -24.467 1.00 96.94 198 LEU A CA 1
ATOM 1527 C C . LEU A 1 198 ? 21.226 1.108 -25.187 1.00 96.94 198 LEU A C 1
ATOM 1529 O O . LEU A 1 198 ? 21.476 -0.051 -25.541 1.00 96.94 198 LEU A O 1
ATOM 1533 N N . ALA A 1 199 ? 22.096 2.113 -25.334 1.00 97.06 199 ALA A N 1
ATOM 1534 C CA . ALA A 1 199 ? 23.458 1.912 -25.821 1.00 97.06 199 ALA A CA 1
ATOM 1535 C C . ALA A 1 199 ? 24.272 1.068 -24.828 1.00 97.06 199 ALA A C 1
ATOM 1537 O O . ALA A 1 199 ? 24.025 1.099 -23.622 1.00 97.06 199 ALA A O 1
ATOM 1538 N N . GLU A 1 200 ? 25.283 0.348 -25.314 1.00 96.12 200 GLU A N 1
ATOM 1539 C CA . GLU A 1 200 ? 26.098 -0.551 -24.485 1.00 96.12 200 GLU A CA 1
ATOM 1540 C C . GLU A 1 200 ? 26.729 0.160 -23.278 1.00 96.12 200 GLU A C 1
ATOM 1542 O O . GLU A 1 200 ? 26.638 -0.332 -22.154 1.00 96.12 200 GLU A O 1
ATOM 1547 N N . SER A 1 201 ? 27.246 1.376 -23.481 1.00 96.12 201 SER A N 1
ATOM 1548 C CA . SER A 1 201 ? 27.814 2.210 -22.415 1.00 96.12 201 SER A CA 1
ATOM 1549 C C . SER A 1 201 ? 26.805 2.606 -21.328 1.00 96.12 201 SER A C 1
ATOM 1551 O O . SER A 1 201 ? 27.200 2.914 -20.207 1.00 96.12 201 SER A O 1
ATOM 1553 N N . GLN A 1 202 ? 25.503 2.590 -21.629 1.00 97.44 202 GLN A N 1
ATOM 1554 C CA . GLN A 1 202 ? 24.434 2.967 -20.700 1.00 97.44 202 GLN A CA 1
ATOM 1555 C C . GLN A 1 202 ? 23.872 1.769 -19.929 1.00 97.44 202 GLN A C 1
ATOM 1557 O O . GLN A 1 202 ? 23.309 1.949 -18.850 1.00 97.44 202 GLN A O 1
ATOM 1562 N N . ARG A 1 203 ? 24.018 0.548 -20.457 1.00 97.00 203 ARG A N 1
ATOM 1563 C CA . ARG A 1 203 ? 23.416 -0.670 -19.892 1.00 97.00 203 ARG A CA 1
ATOM 1564 C C . ARG A 1 203 ? 23.924 -0.992 -18.492 1.00 97.00 203 ARG A C 1
ATOM 1566 O O . ARG A 1 203 ? 23.126 -1.302 -17.613 1.00 97.00 203 ARG A O 1
ATOM 1573 N N . ILE A 1 204 ? 25.231 -0.869 -18.261 1.00 96.88 204 ILE A N 1
ATOM 1574 C CA . ILE A 1 204 ? 25.820 -1.108 -16.934 1.00 96.88 204 ILE A CA 1
ATOM 1575 C C . ILE A 1 204 ? 25.269 -0.094 -15.928 1.00 96.88 204 ILE A C 1
ATOM 1577 O O . ILE A 1 204 ? 24.772 -0.485 -14.875 1.00 96.88 204 ILE A O 1
ATOM 1581 N N . THR A 1 205 ? 25.285 1.195 -16.278 1.00 97.31 205 THR A N 1
ATOM 1582 C CA . THR A 1 205 ? 24.727 2.262 -15.436 1.00 97.31 205 THR A CA 1
ATOM 1583 C C . THR A 1 205 ? 23.253 2.013 -15.131 1.00 97.31 205 THR A C 1
ATOM 1585 O O . THR A 1 205 ? 22.836 2.113 -13.981 1.00 97.31 205 THR A O 1
ATOM 1588 N N . TYR A 1 206 ? 22.470 1.625 -16.138 1.00 97.50 206 TYR A N 1
ATOM 1589 C CA . TYR A 1 206 ? 21.063 1.277 -15.979 1.00 97.50 206 TYR A CA 1
ATOM 1590 C C . TYR A 1 206 ? 20.852 0.101 -15.018 1.00 97.50 206 TYR A C 1
ATOM 1592 O O . TYR A 1 206 ? 20.039 0.215 -14.103 1.00 97.50 206 TYR A O 1
ATOM 1600 N N . ALA A 1 207 ? 21.599 -0.997 -15.178 1.00 97.62 207 ALA A N 1
ATOM 1601 C CA . ALA A 1 207 ? 21.513 -2.147 -14.281 1.00 97.62 207 ALA A CA 1
ATOM 1602 C C . ALA A 1 207 ? 21.856 -1.756 -12.843 1.00 97.62 207 ALA A C 1
ATOM 1604 O O . ALA A 1 207 ? 21.085 -2.059 -11.936 1.00 97.62 207 ALA A O 1
ATOM 1605 N N . VAL A 1 208 ? 22.972 -1.049 -12.633 1.00 98.06 208 VAL A N 1
ATOM 1606 C CA . VAL A 1 208 ? 23.383 -0.588 -11.299 1.00 98.06 208 VAL A CA 1
ATOM 1607 C C . VAL A 1 208 ? 22.279 0.258 -10.673 1.00 98.06 208 VAL A C 1
ATOM 1609 O O . VAL A 1 208 ? 21.852 -0.040 -9.563 1.00 98.06 208 VAL A O 1
ATOM 1612 N N . LEU A 1 209 ? 21.751 1.248 -11.398 1.00 98.12 209 LEU A N 1
ATOM 1613 C CA . LEU A 1 209 ? 20.667 2.091 -10.896 1.00 98.12 209 LEU A CA 1
ATOM 1614 C C . LEU A 1 209 ? 19.408 1.283 -10.576 1.00 98.12 209 LEU A C 1
ATOM 1616 O O . LEU A 1 209 ? 18.826 1.477 -9.512 1.00 98.12 209 LEU A O 1
ATOM 1620 N N . LEU A 1 210 ? 18.995 0.369 -11.456 1.00 97.69 210 LEU A N 1
ATOM 1621 C CA . LEU A 1 210 ? 17.796 -0.442 -11.257 1.00 97.69 210 LEU A CA 1
ATOM 1622 C C . LEU A 1 210 ? 17.931 -1.358 -10.036 1.00 97.69 210 LEU A C 1
ATOM 1624 O O . LEU A 1 210 ? 17.037 -1.384 -9.189 1.00 97.69 210 LEU A O 1
ATOM 1628 N N . PHE A 1 211 ? 19.051 -2.073 -9.913 1.00 97.62 211 PHE A N 1
ATOM 1629 C CA . PHE A 1 211 ? 19.308 -2.956 -8.776 1.00 97.62 211 PHE A CA 1
ATOM 1630 C C . PHE A 1 211 ? 19.486 -2.178 -7.475 1.00 97.62 211 PHE A C 1
ATOM 1632 O O . PHE A 1 211 ? 18.954 -2.600 -6.452 1.00 97.62 211 PHE A O 1
ATOM 1639 N N . SER A 1 212 ? 20.168 -1.030 -7.492 1.00 98.06 212 SER A N 1
ATOM 1640 C CA . SER A 1 212 ? 20.268 -0.164 -6.315 1.00 98.06 212 SER A CA 1
ATOM 1641 C C . SER A 1 212 ? 18.905 0.394 -5.910 1.00 98.06 212 SER A C 1
ATOM 1643 O O . SER A 1 212 ? 18.588 0.407 -4.725 1.00 98.06 212 SER A O 1
ATOM 1645 N N . TRP A 1 213 ? 18.069 0.801 -6.868 1.00 97.94 213 TRP A N 1
ATOM 1646 C CA . TRP A 1 213 ? 16.736 1.338 -6.592 1.00 97.94 213 TRP A CA 1
ATOM 1647 C C . TRP A 1 213 ? 15.798 0.275 -6.021 1.00 97.94 213 TRP A C 1
ATOM 1649 O O . TRP A 1 213 ? 15.222 0.471 -4.948 1.00 97.94 213 TRP A O 1
ATOM 1659 N N . ALA A 1 214 ? 15.684 -0.869 -6.699 1.00 96.00 214 ALA A N 1
ATOM 1660 C CA . ALA A 1 214 ? 14.887 -2.002 -6.239 1.00 96.00 214 ALA A CA 1
ATOM 1661 C C . ALA A 1 214 ? 15.416 -2.556 -4.910 1.00 96.00 214 ALA A C 1
ATOM 1663 O O . ALA A 1 214 ? 14.636 -2.819 -3.998 1.00 96.00 214 ALA A O 1
ATOM 1664 N N . GLY A 1 215 ? 16.739 -2.671 -4.776 1.00 96.62 215 GLY A N 1
ATOM 1665 C CA . GLY A 1 215 ? 17.411 -3.132 -3.567 1.00 96.62 215 GLY A CA 1
ATOM 1666 C C . GLY A 1 215 ? 17.181 -2.206 -2.378 1.00 96.62 215 GLY A C 1
ATOM 1667 O O . GLY A 1 215 ? 16.845 -2.693 -1.305 1.00 96.62 215 GLY A O 1
ATOM 1668 N N . ALA A 1 216 ? 17.278 -0.886 -2.555 1.00 96.88 216 ALA A N 1
ATOM 1669 C CA . ALA A 1 216 ? 17.017 0.081 -1.489 1.00 96.88 216 ALA A CA 1
ATOM 1670 C C . ALA A 1 216 ? 15.558 0.024 -1.006 1.00 96.88 216 ALA A C 1
ATOM 1672 O O . ALA A 1 216 ? 15.312 -0.006 0.200 1.00 96.88 216 ALA A O 1
ATOM 1673 N N . HIS A 1 217 ? 14.595 -0.056 -1.930 1.00 95.19 217 HIS A N 1
ATOM 1674 C CA . HIS A 1 217 ? 13.174 -0.182 -1.589 1.00 95.19 217 HIS A CA 1
ATOM 1675 C C . HIS A 1 217 ? 12.860 -1.529 -0.929 1.00 95.19 217 HIS A C 1
ATOM 1677 O O . HIS A 1 217 ? 12.192 -1.572 0.102 1.00 95.19 217 HIS A O 1
ATOM 1683 N N . GLY A 1 218 ? 13.384 -2.626 -1.480 1.00 91.56 218 GLY A N 1
ATOM 1684 C CA . GLY A 1 218 ? 13.229 -3.965 -0.917 1.00 91.56 218 GLY A CA 1
ATOM 1685 C C . GLY A 1 218 ? 13.858 -4.082 0.470 1.00 91.56 218 GLY A C 1
ATOM 1686 O O . GLY A 1 218 ? 13.225 -4.606 1.383 1.00 91.56 218 GLY A O 1
ATOM 1687 N N . TYR A 1 219 ? 15.059 -3.528 0.657 1.00 93.38 219 TYR A N 1
ATOM 1688 C CA . TYR A 1 219 ? 15.724 -3.454 1.955 1.00 93.38 219 TYR A CA 1
ATOM 1689 C C . TYR A 1 219 ? 14.914 -2.627 2.949 1.00 93.38 219 TYR A C 1
ATOM 1691 O O . TYR A 1 219 ? 14.720 -3.074 4.075 1.00 93.38 219 TYR A O 1
ATOM 1699 N N . TYR A 1 220 ? 14.401 -1.461 2.546 1.00 91.00 220 TYR A N 1
ATOM 1700 C CA . TYR A 1 220 ? 13.558 -0.649 3.420 1.00 91.00 220 TYR A CA 1
ATOM 1701 C C . TYR A 1 220 ? 12.300 -1.410 3.842 1.00 91.00 220 TYR A C 1
ATOM 1703 O O . TYR A 1 220 ? 11.997 -1.458 5.031 1.00 91.00 220 TYR A O 1
ATOM 1711 N N . LEU A 1 221 ? 11.581 -2.030 2.897 1.00 87.12 221 LEU A N 1
ATOM 1712 C CA . LEU A 1 221 ? 10.381 -2.814 3.202 1.00 87.12 221 LEU A CA 1
ATOM 1713 C C . LEU A 1 221 ? 10.712 -3.974 4.134 1.00 87.12 221 LEU A C 1
ATOM 1715 O O . LEU A 1 221 ? 10.026 -4.164 5.133 1.00 87.12 221 LEU A O 1
ATOM 1719 N N . ALA A 1 222 ? 11.776 -4.720 3.840 1.00 86.62 222 ALA A N 1
ATOM 1720 C CA . ALA A 1 222 ? 12.227 -5.807 4.690 1.00 86.62 222 ALA A CA 1
ATOM 1721 C C . ALA A 1 222 ? 12.557 -5.287 6.092 1.00 86.62 222 ALA A C 1
ATOM 1723 O O . ALA A 1 222 ? 12.021 -5.799 7.064 1.00 86.62 222 ALA A O 1
ATOM 1724 N N . TRP A 1 223 ? 13.364 -4.236 6.216 1.00 88.25 223 TRP A N 1
ATOM 1725 C CA . TRP A 1 223 ? 13.735 -3.644 7.500 1.00 88.25 223 TRP A CA 1
ATOM 1726 C C . TRP A 1 223 ? 12.520 -3.149 8.295 1.00 88.25 223 TRP A C 1
ATOM 1728 O O . TRP A 1 223 ? 12.407 -3.451 9.484 1.00 88.25 223 TRP A O 1
ATOM 1738 N N . TYR A 1 224 ? 11.598 -2.444 7.639 1.00 84.06 224 TYR A N 1
ATOM 1739 C CA . TYR A 1 224 ? 10.393 -1.892 8.251 1.00 84.06 224 TYR A CA 1
ATOM 1740 C C . TYR A 1 224 ? 9.427 -3.001 8.698 1.00 84.06 224 TYR A C 1
ATOM 1742 O O . TYR A 1 224 ? 9.020 -3.052 9.859 1.00 84.06 224 TYR A O 1
ATOM 1750 N N . PHE A 1 225 ? 9.108 -3.948 7.809 1.00 76.38 225 PHE A N 1
ATOM 1751 C CA . PHE A 1 225 ? 8.121 -4.997 8.080 1.00 76.38 225 PHE A CA 1
ATOM 1752 C C . PHE A 1 225 ? 8.666 -6.189 8.873 1.00 76.38 225 PHE A C 1
ATOM 1754 O O . PHE A 1 225 ? 7.897 -6.785 9.624 1.00 76.38 225 PHE A O 1
ATOM 1761 N N . LEU A 1 226 ? 9.953 -6.542 8.768 1.00 74.88 226 LEU A N 1
ATOM 1762 C CA . LEU A 1 226 ? 10.560 -7.579 9.623 1.00 74.88 226 LEU A CA 1
ATOM 1763 C C . LEU A 1 226 ? 10.630 -7.121 11.069 1.00 74.88 226 LEU A C 1
ATOM 1765 O O . LEU A 1 226 ? 10.530 -7.944 11.975 1.00 74.88 226 LEU A O 1
ATOM 1769 N N . ARG A 1 227 ? 10.788 -5.815 11.297 1.00 71.75 227 ARG A N 1
ATOM 1770 C CA . ARG A 1 227 ? 10.874 -5.314 12.658 1.00 71.75 227 ARG A CA 1
ATOM 1771 C C . ARG A 1 227 ? 9.547 -5.354 13.395 1.00 71.75 227 ARG A C 1
ATOM 1773 O O . ARG A 1 227 ? 9.650 -5.357 14.608 1.00 71.75 227 ARG A O 1
ATOM 1780 N N . ARG A 1 228 ? 8.371 -5.407 12.730 1.00 66.00 228 ARG A N 1
ATOM 1781 C CA . ARG A 1 228 ? 6.972 -5.465 13.269 1.00 66.00 228 ARG A CA 1
ATOM 1782 C C . ARG A 1 228 ? 6.676 -4.674 14.563 1.00 66.00 228 ARG A C 1
ATOM 1784 O O . ARG A 1 228 ? 5.577 -4.772 15.104 1.00 66.00 228 ARG A O 1
ATOM 1791 N N . HIS A 1 229 ? 7.613 -3.858 15.031 1.00 66.06 229 HIS A N 1
ATOM 1792 C CA . HIS A 1 229 ? 7.652 -3.326 16.380 1.00 66.06 229 HIS A CA 1
ATOM 1793 C C . HIS A 1 229 ? 6.476 -2.395 16.591 1.00 66.06 229 HIS A C 1
ATOM 1795 O O . HIS A 1 229 ? 5.918 -2.392 17.674 1.00 66.06 229 HIS A O 1
ATOM 1801 N N . ASP A 1 230 ? 6.054 -1.683 15.549 1.00 72.19 230 ASP A N 1
ATOM 1802 C CA . ASP A 1 230 ? 4.998 -0.687 15.650 1.00 72.19 230 ASP A CA 1
ATOM 1803 C C . ASP A 1 230 ? 3.625 -1.329 15.881 1.00 72.19 230 ASP A C 1
ATOM 1805 O O . ASP A 1 230 ? 2.914 -0.919 16.793 1.00 72.19 230 ASP A O 1
ATOM 1809 N N . ILE A 1 231 ? 3.262 -2.378 15.128 1.00 70.88 231 ILE A N 1
ATOM 1810 C CA . ILE A 1 231 ? 1.968 -3.059 15.320 1.00 70.88 231 ILE A CA 1
ATOM 1811 C C . ILE A 1 231 ? 1.962 -3.799 16.654 1.00 70.88 231 ILE A C 1
ATOM 1813 O O . ILE A 1 231 ? 1.019 -3.649 17.424 1.00 70.88 231 ILE A O 1
ATOM 1817 N N . THR A 1 232 ? 3.035 -4.526 16.973 1.00 73.25 232 THR A N 1
ATOM 1818 C CA . THR A 1 232 ? 3.136 -5.239 18.252 1.00 73.25 232 THR A CA 1
ATOM 1819 C C . THR A 1 232 ? 3.177 -4.274 19.435 1.00 73.25 232 THR A C 1
ATOM 1821 O O . THR A 1 232 ? 2.568 -4.555 20.458 1.00 73.25 232 THR A O 1
ATOM 1824 N N . ALA A 1 233 ? 3.821 -3.109 19.317 1.00 79.12 233 ALA A N 1
ATOM 1825 C CA . ALA A 1 233 ? 3.803 -2.084 20.360 1.00 79.12 233 ALA A CA 1
ATOM 1826 C C . ALA A 1 233 ? 2.419 -1.445 20.515 1.00 79.12 233 ALA A C 1
ATOM 1828 O O . ALA A 1 233 ? 2.027 -1.110 21.631 1.00 79.12 233 ALA A O 1
ATOM 1829 N N . VAL A 1 234 ? 1.670 -1.276 19.422 1.00 79.00 234 VAL A N 1
ATOM 1830 C CA . VAL A 1 234 ? 0.277 -0.815 19.476 1.00 79.00 234 VAL A CA 1
ATOM 1831 C C . VAL A 1 234 ? -0.593 -1.862 20.164 1.00 79.00 234 VAL A C 1
ATOM 1833 O O . VAL A 1 234 ? -1.312 -1.513 21.095 1.00 79.00 234 VAL A O 1
ATOM 1836 N N . GLU A 1 235 ? -0.490 -3.135 19.784 1.00 76.19 235 GLU A N 1
ATOM 1837 C CA . GLU A 1 235 ? -1.201 -4.239 20.441 1.00 76.19 235 GLU A CA 1
ATOM 1838 C C . GLU A 1 235 ? -0.835 -4.348 21.924 1.00 76.19 235 GLU A C 1
ATOM 1840 O O . GLU A 1 235 ? -1.729 -4.450 22.763 1.00 76.19 235 GLU A O 1
ATOM 1845 N N . LEU A 1 236 ? 0.452 -4.228 22.264 1.00 80.31 236 LEU A N 1
ATOM 1846 C CA . LEU A 1 236 ? 0.931 -4.226 23.643 1.00 80.31 236 LEU A CA 1
ATOM 1847 C C . LEU A 1 236 ? 0.317 -3.064 24.430 1.00 80.31 236 LEU A C 1
ATOM 1849 O O . LEU A 1 236 ? -0.295 -3.298 25.464 1.00 80.31 236 LEU A O 1
ATOM 1853 N N . LYS A 1 237 ? 0.367 -1.830 23.915 1.00 82.62 237 LYS A N 1
ATOM 1854 C CA . LYS A 1 237 ? -0.250 -0.661 24.573 1.00 82.62 237 LYS A CA 1
ATOM 1855 C C . LYS A 1 237 ? -1.771 -0.782 24.686 1.00 82.62 237 LYS A C 1
ATOM 1857 O O . LYS A 1 237 ? -2.375 -0.314 25.657 1.00 82.62 237 LYS A O 1
ATOM 1862 N N . LEU A 1 238 ? -2.415 -1.412 23.706 1.00 75.81 238 LEU A N 1
ATOM 1863 C CA . LEU A 1 238 ? -3.835 -1.743 23.771 1.00 75.81 238 LEU A CA 1
ATOM 1864 C C . LEU A 1 238 ? -4.103 -2.831 24.826 1.00 75.81 238 LEU A C 1
ATOM 1866 O O . LEU A 1 238 ? -5.128 -2.773 25.494 1.00 75.81 238 LEU A O 1
ATOM 1870 N N . SER A 1 239 ? -3.199 -3.776 25.056 1.00 73.12 239 SER A N 1
ATOM 1871 C CA . SER A 1 239 ? -3.346 -4.746 26.150 1.00 73.12 239 SER A CA 1
ATOM 1872 C C . SER A 1 239 ? -3.046 -4.132 27.529 1.00 73.12 239 SER A C 1
ATOM 1874 O O . SER A 1 239 ? -3.799 -4.337 28.472 1.00 73.12 239 SER A O 1
ATOM 1876 N N . GLU A 1 240 ? -2.023 -3.280 27.653 1.00 75.88 240 GLU A N 1
ATOM 1877 C CA . GLU A 1 240 ? -1.642 -2.612 28.909 1.00 75.88 240 GLU A CA 1
ATOM 1878 C C . GLU A 1 240 ? -2.729 -1.652 29.406 1.00 75.88 240 GLU A C 1
ATOM 1880 O O . GLU A 1 240 ? -2.998 -1.561 30.604 1.00 75.88 240 GLU A O 1
ATOM 1885 N N . SER A 1 241 ? -3.407 -0.960 28.487 1.00 64.75 241 SER A N 1
ATOM 1886 C CA . SER A 1 241 ? -4.529 -0.080 28.837 1.00 64.75 241 SER A CA 1
ATOM 1887 C C . SER A 1 241 ? -5.788 -0.828 29.300 1.00 64.75 241 SER A C 1
ATOM 1889 O O . SER A 1 241 ? -6.694 -0.177 29.818 1.00 64.75 241 SER A O 1
ATOM 1891 N N . GLU A 1 242 ? -5.849 -2.164 29.200 1.00 59.31 242 GLU A N 1
ATOM 1892 C CA . GLU A 1 242 ? -6.874 -2.958 29.902 1.00 59.31 242 GLU A CA 1
ATOM 1893 C C . GLU A 1 242 ? -6.653 -2.998 31.422 1.00 59.31 242 GLU A C 1
ATOM 1895 O O . GLU A 1 242 ? -7.612 -3.195 32.168 1.00 59.31 242 GLU A O 1
ATOM 1900 N N . PHE A 1 243 ? -5.421 -2.771 31.893 1.00 47.84 243 PHE A N 1
ATOM 1901 C CA . PHE A 1 243 ? -4.999 -3.027 33.276 1.00 47.84 243 PHE A CA 1
ATOM 1902 C C . PHE A 1 243 ? -4.657 -1.781 34.087 1.00 47.84 243 PHE A C 1
ATOM 1904 O O . PHE A 1 243 ? -4.069 -1.905 35.159 1.00 47.84 243 PHE A O 1
ATOM 1911 N N . SER A 1 244 ? -5.043 -0.586 33.640 1.00 45.50 244 SER A N 1
ATOM 1912 C CA . SER A 1 244 ? -4.979 0.592 34.505 1.00 45.50 244 SER A CA 1
ATOM 1913 C C . SER A 1 244 ? -6.362 0.845 35.105 1.00 45.50 244 SER A C 1
ATOM 1915 O O . SER A 1 244 ? -7.158 1.602 34.537 1.00 45.50 244 SER A O 1
ATOM 1917 N N . PRO A 1 245 ? -6.719 0.201 36.236 1.00 47.34 245 PRO A N 1
ATOM 1918 C CA . PRO A 1 245 ? -7.834 0.663 37.026 1.00 47.34 245 PRO A CA 1
ATOM 1919 C C . PRO A 1 245 ? -7.441 2.051 37.525 1.00 47.34 245 PRO A C 1
ATOM 1921 O O . PRO A 1 245 ? -6.818 2.198 38.570 1.00 47.34 245 PRO A O 1
ATOM 1924 N N . ILE A 1 246 ? -7.880 3.093 36.818 1.00 50.09 246 ILE A N 1
ATOM 1925 C CA . ILE A 1 246 ? -7.802 4.497 37.265 1.00 50.09 246 ILE A CA 1
ATOM 1926 C C . ILE A 1 246 ? -8.550 4.697 38.616 1.00 50.09 246 ILE A C 1
ATOM 1928 O O . ILE A 1 246 ? -8.580 5.780 39.180 1.00 50.09 246 ILE A O 1
ATOM 1932 N N . ILE A 1 247 ? -9.126 3.631 39.183 1.00 49.28 247 ILE A N 1
ATOM 1933 C CA . ILE A 1 247 ? -9.907 3.597 40.420 1.00 49.28 247 ILE A CA 1
ATOM 1934 C C . ILE A 1 247 ? -9.166 2.889 41.579 1.00 49.28 247 ILE A C 1
ATOM 1936 O O . ILE A 1 247 ? -9.630 2.925 42.715 1.00 49.28 247 ILE A O 1
ATOM 1940 N N . ALA A 1 248 ? -7.991 2.286 41.368 1.00 44.75 248 ALA A N 1
ATOM 1941 C CA . ALA A 1 248 ? -7.264 1.610 42.449 1.00 44.75 248 ALA A CA 1
ATOM 1942 C C . ALA A 1 248 ? -6.253 2.535 43.154 1.00 44.75 248 ALA A C 1
ATOM 1944 O O . ALA A 1 248 ? -5.050 2.317 43.063 1.00 44.75 248 ALA A O 1
ATOM 1945 N N . SER A 1 249 ? -6.726 3.588 43.830 1.00 43.69 249 SER A N 1
ATOM 1946 C CA . SER A 1 249 ? -6.125 4.117 45.077 1.00 43.69 249 SER A CA 1
ATOM 1947 C C . SER A 1 249 ? -6.771 5.438 45.516 1.00 43.69 249 SER A C 1
ATOM 1949 O O . SER A 1 249 ? -6.179 6.508 45.438 1.00 43.69 249 SER A O 1
ATOM 1951 N N . SER A 1 250 ? -7.964 5.364 46.102 1.00 41.25 250 SER A N 1
ATOM 1952 C CA . SER A 1 250 ? -8.194 6.193 47.288 1.00 41.25 250 SER A CA 1
ATOM 1953 C C . SER A 1 250 ? -8.001 5.271 48.486 1.00 41.25 250 SER A C 1
ATOM 1955 O O . SER A 1 250 ? -8.849 4.399 48.690 1.00 41.25 250 SER A O 1
ATOM 1957 N N . PRO A 1 251 ? -6.906 5.392 49.264 1.00 45.72 251 PRO A N 1
ATOM 1958 C CA . PRO A 1 251 ? -6.894 4.797 50.586 1.00 45.72 251 PRO A CA 1
ATOM 1959 C C . PRO A 1 251 ? -8.070 5.436 51.316 1.00 45.72 251 PRO A C 1
ATOM 1961 O O . PRO A 1 251 ? -8.107 6.652 51.504 1.00 45.72 251 PRO A O 1
ATOM 1964 N N . VAL A 1 252 ? -9.082 4.627 51.626 1.00 51.25 252 VAL A N 1
ATOM 1965 C CA . VAL A 1 252 ? -10.140 5.010 52.551 1.00 51.25 252 VAL A CA 1
ATOM 1966 C C . VAL A 1 252 ? -9.413 5.468 53.804 1.00 51.25 252 VAL A C 1
ATOM 1968 O O . VAL A 1 252 ? -8.811 4.659 54.507 1.00 51.25 252 VAL A O 1
ATOM 1971 N N . GLY A 1 253 ? -9.385 6.783 54.014 1.00 47.81 253 GLY A N 1
ATOM 1972 C CA . GLY A 1 253 ? -8.892 7.364 55.244 1.00 47.81 253 GLY A CA 1
ATOM 1973 C C . GLY A 1 253 ? -9.713 6.741 56.355 1.00 47.81 253 GLY A C 1
ATOM 1974 O O . GLY A 1 253 ? -10.915 6.985 56.454 1.00 47.81 253 GLY A O 1
ATOM 1975 N N . THR A 1 254 ? -9.080 5.884 57.146 1.00 48.81 254 THR A N 1
ATOM 1976 C CA . THR A 1 254 ? -9.617 5.407 58.411 1.00 48.81 254 THR A CA 1
ATOM 1977 C C . THR A 1 254 ? -9.727 6.630 59.308 1.00 48.81 254 THR A C 1
ATOM 1979 O O . THR A 1 254 ? -8.783 6.986 60.012 1.00 48.81 254 THR A O 1
ATOM 1982 N N . GLY A 1 255 ? -10.852 7.335 59.202 1.00 48.91 255 GLY A N 1
ATOM 1983 C CA . GLY A 1 255 ? -11.226 8.384 60.130 1.00 48.91 255 GLY A CA 1
ATOM 1984 C C . GLY A 1 255 ? -11.334 7.747 61.503 1.00 48.91 255 GLY A C 1
ATOM 1985 O O . GLY A 1 255 ? -12.310 7.060 61.796 1.00 48.91 255 GLY A O 1
ATOM 1986 N N . ALA A 1 256 ? -10.295 7.923 62.315 1.00 52.88 256 ALA A N 1
ATOM 1987 C CA . ALA A 1 256 ? -10.371 7.648 63.733 1.00 52.88 256 ALA A CA 1
ATOM 1988 C C . ALA A 1 256 ? -11.515 8.503 64.305 1.00 52.88 256 ALA A C 1
ATOM 1990 O O . ALA A 1 256 ? -11.567 9.706 64.020 1.00 52.88 256 ALA A O 1
ATOM 1991 N N . PRO A 1 257 ? -12.459 7.912 65.054 1.00 58.03 257 PRO A N 1
ATOM 1992 C CA . PRO A 1 257 ? -13.525 8.681 65.672 1.00 58.03 257 PRO A CA 1
ATOM 1993 C C . PRO A 1 257 ? -12.927 9.673 66.682 1.00 58.03 257 PRO A C 1
ATOM 1995 O O . PRO A 1 257 ? -11.912 9.362 67.315 1.00 58.03 257 PRO A O 1
ATOM 1998 N N . PRO A 1 258 ? -13.525 10.866 66.839 1.00 56.81 258 PRO A N 1
ATOM 1999 C CA . PRO A 1 258 ? -13.067 11.831 67.826 1.00 56.81 258 PRO A CA 1
ATOM 2000 C C . PRO A 1 258 ? -13.193 11.224 69.227 1.00 56.81 258 PRO A C 1
ATOM 2002 O O . PRO A 1 258 ? -14.261 10.748 69.612 1.00 56.81 258 PRO A O 1
ATOM 2005 N N . ALA A 1 259 ? -12.085 11.230 69.969 1.00 60.16 259 ALA A N 1
ATOM 2006 C CA . ALA A 1 259 ? -12.083 10.929 71.391 1.00 60.16 259 ALA A CA 1
ATOM 2007 C C . ALA A 1 259 ? -12.894 12.013 72.117 1.00 60.16 259 ALA A C 1
ATOM 2009 O O . ALA A 1 259 ? -12.600 13.202 71.973 1.00 60.16 259 ALA A O 1
ATOM 2010 N N . GLY A 1 260 ? -13.942 11.579 72.818 1.00 65.88 260 GLY A N 1
ATOM 2011 C CA . GLY A 1 260 ? -14.660 12.381 73.808 1.00 65.88 260 GLY A CA 1
ATOM 2012 C C . GLY A 1 260 ? -13.951 12.386 75.152 1.00 65.88 260 GLY A C 1
ATOM 2013 O O . GLY A 1 260 ? -13.121 11.477 75.384 1.00 65.88 260 GLY A O 1
#

Foldseek 3Di:
DDDDDDDDDDDDDDDDDDDDDQDAFDFDDDPPCPDPPDGDRQHPVNVLVVVLVVLVVQLVVLVVQLVVLVVCLVVLLVVLVVVLVVLVVVCVVPVLSLLCLLLSLLVSLLVNLVSVVSNLLSLLSNVLSLVVSCVSVVHNPDCVSVVCCQQQNNSPADDDSSQRPVCCPHPRSVVSVVSVVVSVVSNVRSLVSNLVSDDPVCNVVSVVVSCCSNVVSVVVCCVVVVPCCVSVVVVVVSVVVVPPPVRPDDPPPPPDDDDD

Radius of gyration: 28.34 Å; Cα contacts (8 Å, |Δi|>4): 180; chains: 1; bounding box: 52×67×104 Å

Mean predicted aligned error: 11.78 Å

Solvent-accessible surface area (backbone atoms only — not comparable to full-atom values): 15106 Å² total; per-residue (Å²): 138,89,81,85,85,83,80,81,87,82,81,80,81,82,84,81,85,80,84,89,75,84,77,79,71,61,79,77,90,68,92,87,58,94,78,68,89,65,86,63,76,53,49,72,66,57,53,49,50,54,52,50,53,54,43,50,54,51,29,52,52,26,50,52,48,23,52,52,24,49,52,49,39,55,51,48,53,56,52,49,51,52,50,51,51,51,47,57,58,51,18,75,80,42,46,55,46,22,50,52,36,36,61,52,39,51,52,50,53,51,56,46,44,54,29,52,49,46,28,50,55,20,49,55,53,29,40,53,38,40,54,50,52,24,61,75,66,76,40,88,77,69,56,63,57,63,53,43,32,65,53,42,53,56,87,89,55,72,62,60,81,61,29,33,76,92,54,46,84,28,60,43,10,43,51,36,49,52,52,51,52,53,43,46,50,47,25,53,49,10,48,56,50,10,54,70,55,43,54,76,86,48,44,60,57,50,50,52,50,50,51,51,52,50,45,52,53,51,49,48,50,47,58,59,61,72,56,46,54,68,62,54,48,50,51,47,54,59,54,54,65,74,69,63,64,93,70,81,76,72,78,77,76,80,74,74,77,83,85,127

Sequence (260 aa):
MDNPTIIASASAPAANAHIGGAPPPSTVALPGLEGVRGPVTVSAEMLLRLRYDVLMRQLEGMRAVQERSAARFFTWVTITIGVLITVYLLAVVDPRLHAVLPFLVVTIAMQAAFYLHGMDFARVSARAMEARINRLLDAQLLVAARLEEVYSYPLDEPKLGGVAMGRPERFFSAYALHWCCIWMFFFCNGALYGWSALAESQRITYAVLLFSWAGAHGYYLAWYFLRRHDITAVELKLSESEFSPIIASSPVGTGAPPAG